Protein AF-A0A836ALW5-F1 (afdb_monomer_lite)

Foldseek 3Di:
DDDDDDDDDDDDDDDDDDDDDDDDDDDDDDDDDDDDDDDDDDDDDDPPPPPPVVVVVVCVVVVWDQDPNDGDDPPAKDKFDLDPQEIEMEGADDDDDDPQADEDECLPPQFDDALAPFGDQGDPVSLVVLLVVVVCQCPDPSNVRHRYYYYDYDPLSSLQNSLLSQLLNCVPPVVDQLVRSVVSSCPPVDDHDFTFDRDPDDGPDTHHSSNSRVVSND

Organism: Ovis aries (NCBI:txid9940)

Radius of gyration: 33.45 Å; chains: 1; bounding box: 59×79×103 Å

Secondary structure (DSSP, 8-state):
---------------------------------------------SSS-SSHHHHHHHHHHTT-EEETTEEE---SEEEEESSSSEEEEEESSPPPPBTTEEEE--TTTS----SSS---PPPHHHHHHHHHHHHHHHH-GGGTTSEEEEEE-S-HHHHHHHHHHHHHHHHHHS---HHHHHHHHTTTT--PPPB--S-SS-----B-HHHHHHHHH-

InterPro domains:
  IPR029021 Protein-tyrosine phosphatase-like [G3DSA:3.90.190.10] (72-218)
  IPR029021 Protein-tyrosine phosphatase-like [SSF52799] (81-218)
  IPR029260 Dual specificity/tyrosine protein phosphatase, N-terminal [PF14671] (83-218)
  IPR029260 Dual specificity/tyrosine protein phosphatase, N-terminal [cd17657] (85-218)
  IPR050561 Protein Tyrosine Phosphatase [PTHR23339] (12-218)

Sequence (218 aa):
MKRKSERRPNWAAAPPCSRRCSSSSPGVKKSRSSTSQELHHLDQQDDLYLDITAFHGYCSNKGIQIIDYTLQFFDDFKTVDLTYRLCFAILFSRPKSSSNVHYFSIDNELEYENFYADFGPLNLAMVYRYCCKINKKLKSITMMRKKIIHFTGPDQRKQANAAFLVGCYMVIYLGKTPEDAYRILMFGDAAYIPFRDAAYGSCNFFITLLDCFYAVKK

Structure (mmCIF, N/CA/C/O backbone):
data_AF-A0A836ALW5-F1
#
_entry.id   AF-A0A836ALW5-F1
#
loop_
_atom_site.group_PDB
_atom_site.id
_atom_site.type_symbol
_atom_site.label_atom_id
_atom_site.label_alt_id
_atom_site.label_comp_id
_atom_site.label_asym_id
_atom_site.label_entity_id
_atom_site.label_seq_id
_atom_site.pdbx_PDB_ins_code
_atom_site.Cartn_x
_atom_site.Cartn_y
_atom_site.Cartn_z
_atom_site.occupancy
_atom_site.B_iso_or_equiv
_atom_site.auth_seq_id
_atom_site.auth_comp_id
_atom_site.auth_asym_id
_atom_site.auth_atom_id
_atom_site.pdbx_PDB_model_num
ATOM 1 N N . MET A 1 1 ? -41.275 29.523 48.478 1.00 36.88 1 MET A N 1
ATOM 2 C CA . MET A 1 1 ? -41.752 29.800 49.853 1.00 36.88 1 MET A CA 1
ATOM 3 C C . MET A 1 1 ? -41.547 28.552 50.720 1.00 36.88 1 MET A C 1
ATOM 5 O O . MET A 1 1 ? -41.800 27.468 50.228 1.00 36.88 1 MET A O 1
ATOM 9 N N . LYS A 1 2 ? -40.996 28.766 51.933 1.00 39.72 2 LYS A N 1
ATOM 10 C CA . LYS A 1 2 ? -40.844 27.953 53.180 1.00 39.72 2 LYS A CA 1
ATOM 11 C C . LYS A 1 2 ? -41.517 26.550 53.254 1.00 39.72 2 LYS A C 1
ATOM 13 O O . LYS A 1 2 ? -42.621 26.417 52.766 1.00 39.72 2 LYS A O 1
ATOM 18 N N . ARG A 1 3 ? -41.032 25.523 53.984 1.00 38.66 3 ARG A N 1
ATOM 19 C CA . ARG A 1 3 ? -39.867 25.315 54.885 1.00 38.66 3 ARG A CA 1
ATOM 20 C C . ARG A 1 3 ? -39.728 23.814 55.260 1.00 38.66 3 ARG A C 1
ATOM 22 O O . ARG A 1 3 ? -40.718 23.109 55.381 1.00 38.66 3 ARG A O 1
ATOM 29 N N . LYS A 1 4 ? -38.470 23.443 55.525 1.00 38.12 4 LYS A N 1
ATOM 30 C CA . LYS A 1 4 ? -37.853 22.322 56.276 1.00 38.12 4 LYS A CA 1
ATOM 31 C C . LYS A 1 4 ? -38.633 21.769 57.497 1.00 38.12 4 LYS A C 1
ATOM 33 O O . LYS A 1 4 ? -39.131 22.566 58.289 1.00 38.12 4 LYS A O 1
ATOM 38 N N . SER A 1 5 ? -38.507 20.464 57.777 1.00 38.69 5 SER A N 1
ATOM 39 C CA . SER A 1 5 ? -38.313 19.963 59.154 1.00 38.69 5 SER A CA 1
ATOM 40 C C . SER A 1 5 ? -37.362 18.749 59.199 1.00 38.69 5 SER A C 1
ATOM 42 O O . SER A 1 5 ? -37.507 17.774 58.470 1.00 38.69 5 SER A O 1
ATOM 44 N N . GLU A 1 6 ? -36.326 18.876 60.030 1.00 38.66 6 GLU A N 1
ATOM 45 C CA . GLU A 1 6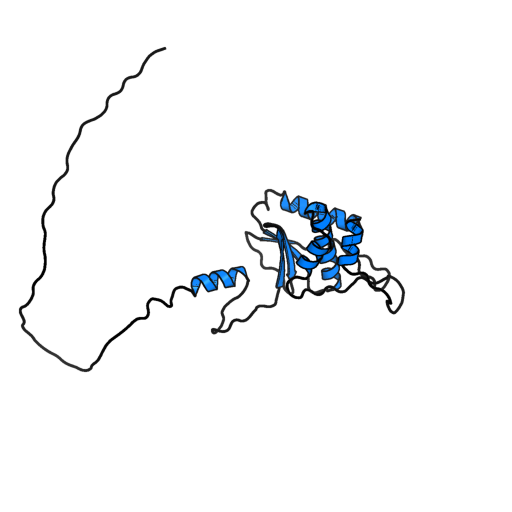 ? -35.378 17.839 60.459 1.00 38.66 6 GLU A CA 1
ATOM 46 C C . GLU A 1 6 ? -35.910 17.118 61.704 1.00 38.66 6 GLU A C 1
ATOM 48 O O . GLU A 1 6 ? -36.601 17.745 62.507 1.00 38.66 6 GLU A O 1
ATOM 53 N N . ARG A 1 7 ? -35.461 15.875 61.942 1.00 37.41 7 ARG A N 1
ATOM 54 C CA . ARG A 1 7 ? -35.021 15.388 63.270 1.00 37.41 7 ARG A CA 1
ATOM 55 C C . ARG A 1 7 ? -34.173 14.107 63.134 1.00 37.41 7 ARG A C 1
ATOM 57 O O . ARG A 1 7 ? -34.630 13.110 62.588 1.00 37.41 7 ARG A O 1
ATOM 64 N N . ARG A 1 8 ? -32.923 14.173 63.617 1.00 37.16 8 ARG A N 1
ATOM 65 C CA . ARG A 1 8 ? -32.011 13.047 63.945 1.00 37.16 8 ARG A CA 1
ATOM 66 C C . ARG A 1 8 ? -32.132 12.711 65.466 1.00 37.16 8 ARG A C 1
ATOM 68 O O . ARG A 1 8 ? -32.978 13.321 66.114 1.00 37.16 8 ARG A O 1
ATOM 75 N N . PRO A 1 9 ? -31.212 11.940 66.093 1.00 47.88 9 PRO A N 1
ATOM 76 C CA . PRO A 1 9 ? -31.135 10.474 66.199 1.00 47.88 9 PRO A CA 1
ATOM 77 C C . PRO A 1 9 ? -31.158 10.004 67.683 1.00 47.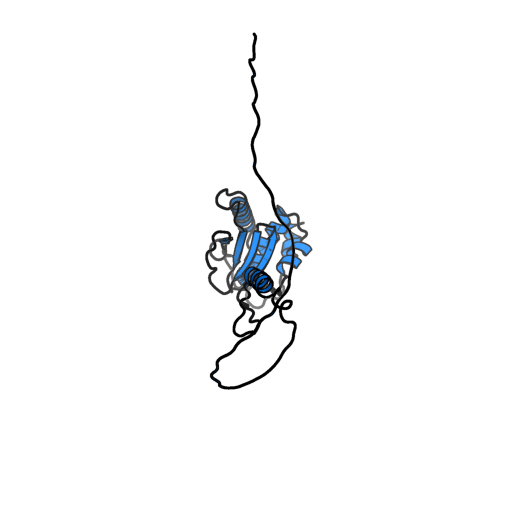88 9 PRO A C 1
ATOM 79 O O . PRO A 1 9 ? -31.208 10.831 68.587 1.00 47.88 9 PRO A O 1
ATOM 82 N N . ASN A 1 10 ? -31.054 8.697 67.964 1.00 33.94 10 ASN A N 1
ATOM 83 C CA . ASN A 1 10 ? -30.691 8.204 69.303 1.00 33.94 10 ASN A CA 1
ATOM 84 C C . ASN A 1 10 ? -29.774 6.965 69.220 1.00 33.94 10 ASN A C 1
ATOM 86 O O . ASN A 1 10 ? -29.757 6.259 68.217 1.00 33.94 10 ASN A O 1
ATOM 90 N N . TRP A 1 11 ? -28.962 6.795 70.258 1.00 31.30 11 TRP A N 1
ATOM 91 C CA . TRP A 1 11 ? -27.672 6.104 70.378 1.00 31.30 11 TRP A CA 1
ATOM 92 C C . TRP A 1 11 ? -27.773 4.771 71.163 1.00 31.30 11 TRP A C 1
ATOM 94 O O . TRP A 1 11 ? -28.776 4.535 71.829 1.00 31.30 11 TRP A O 1
ATOM 104 N N . ALA A 1 12 ? -26.669 3.996 71.142 1.00 36.28 12 ALA A N 1
ATOM 105 C CA . ALA A 1 12 ? -26.319 2.772 71.909 1.00 36.28 12 ALA A CA 1
ATOM 106 C C . ALA A 1 12 ? -27.056 1.455 71.557 1.00 36.28 12 ALA A C 1
ATOM 108 O O . ALA A 1 12 ? -28.194 1.472 71.123 1.00 36.28 12 ALA A O 1
ATOM 109 N N . ALA A 1 13 ? -26.462 0.258 71.679 1.00 38.41 13 ALA A N 1
ATOM 110 C CA . ALA A 1 13 ? -25.367 -0.187 72.549 1.00 38.41 13 ALA A CA 1
ATOM 111 C C . ALA A 1 13 ? -24.514 -1.326 71.935 1.00 38.41 13 ALA A C 1
ATOM 113 O O . ALA A 1 13 ? -24.979 -2.079 71.083 1.00 38.41 13 ALA A O 1
ATOM 114 N N . ALA A 1 14 ? -23.285 -1.469 72.440 1.00 41.31 14 ALA A N 1
ATOM 115 C CA . ALA A 1 14 ? -22.388 -2.623 72.288 1.00 41.31 14 ALA A CA 1
ATOM 116 C C . ALA A 1 14 ? -22.380 -3.481 73.572 1.00 41.31 14 ALA A C 1
ATOM 118 O O . ALA A 1 14 ? -22.736 -2.958 74.631 1.00 41.31 14 ALA A O 1
ATOM 119 N N . PRO A 1 15 ? -21.943 -4.757 73.513 1.00 50.69 15 PRO A N 1
ATOM 120 C CA . PRO A 1 15 ? -21.029 -5.298 74.548 1.00 50.69 15 PRO A CA 1
ATOM 121 C C . PRO A 1 15 ? -20.074 -6.418 74.011 1.00 50.69 15 PRO A C 1
ATOM 123 O O . PRO A 1 15 ? -20.130 -6.739 72.827 1.00 50.69 15 PRO A O 1
ATOM 126 N N . PRO A 1 16 ? -19.229 -7.086 74.834 1.00 47.84 16 PRO A N 1
ATOM 127 C CA . PRO A 1 16 ? -18.004 -6.578 75.461 1.00 47.84 16 PRO A CA 1
ATOM 128 C C . PRO A 1 16 ? -16.736 -7.427 75.149 1.00 47.84 16 PRO A C 1
ATOM 130 O O . PRO A 1 16 ? -16.807 -8.574 74.715 1.00 47.84 16 PRO A O 1
ATOM 133 N N . CYS A 1 17 ? -15.553 -6.873 75.451 1.00 35.78 17 CYS A N 1
ATOM 134 C CA . CYS A 1 17 ? -14.238 -7.538 75.392 1.00 35.78 17 CYS A CA 1
ATOM 135 C C . CYS A 1 17 ? -13.874 -8.322 76.672 1.00 35.78 17 CYS A C 1
ATOM 137 O O . CYS A 1 17 ? -14.097 -7.844 77.781 1.00 35.78 17 CYS A O 1
ATOM 139 N N . SER A 1 18 ? -13.177 -9.455 76.519 1.00 37.28 18 SER A N 1
ATOM 140 C CA . SER A 1 18 ? -12.117 -10.016 77.400 1.00 37.28 18 SER A CA 1
ATOM 141 C C . SER A 1 18 ? -11.619 -11.330 76.754 1.00 37.28 18 SER A C 1
ATOM 143 O O . SER A 1 18 ? -12.398 -11.981 76.078 1.00 37.28 18 SER A O 1
ATOM 145 N N . ARG A 1 19 ? -10.375 -11.821 76.829 1.00 35.84 19 ARG A N 1
ATOM 146 C CA . ARG A 1 19 ? -9.168 -11.532 77.616 1.00 35.84 19 ARG A CA 1
ATOM 147 C C . ARG A 1 19 ? -7.940 -12.132 76.890 1.00 35.84 19 ARG A C 1
ATOM 149 O O . ARG A 1 19 ? -8.058 -12.875 75.926 1.00 35.84 19 ARG A O 1
ATOM 156 N N . ARG A 1 20 ? -6.769 -11.766 77.402 1.00 31.61 20 ARG A N 1
ATOM 157 C CA . ARG A 1 20 ? -5.396 -11.959 76.912 1.00 31.61 20 ARG A CA 1
ATOM 158 C C . ARG A 1 20 ? -4.762 -13.315 77.289 1.00 31.61 20 ARG A C 1
ATOM 160 O O . ARG A 1 20 ? -5.103 -13.853 78.334 1.00 31.61 20 ARG A O 1
ATOM 167 N N . CYS A 1 21 ? -3.696 -13.651 76.547 1.00 28.81 21 CYS A N 1
ATOM 168 C CA . CYS A 1 21 ? -2.413 -14.257 76.980 1.00 28.81 21 CYS A CA 1
ATOM 169 C C . CYS A 1 21 ? -2.209 -15.797 77.035 1.00 28.81 21 CYS A C 1
ATOM 171 O O . CYS A 1 21 ? -2.643 -16.471 77.957 1.00 28.81 21 CYS A O 1
ATOM 173 N N . SER A 1 22 ? -1.404 -16.273 76.065 1.00 29.89 22 SER A N 1
ATOM 174 C CA . SER A 1 22 ? -0.095 -16.973 76.179 1.00 29.89 22 SER A CA 1
ATOM 175 C C . SER A 1 22 ? 0.090 -18.295 76.962 1.00 29.89 22 SER A C 1
ATOM 177 O O . SER A 1 22 ? 0.013 -18.326 78.182 1.00 29.89 22 SER A O 1
ATOM 179 N N . SER A 1 23 ? 0.522 -19.317 76.198 1.00 32.56 23 SER A N 1
ATOM 180 C CA . SER A 1 23 ? 1.595 -20.321 76.419 1.00 32.56 23 SER A CA 1
ATOM 181 C C . SER A 1 23 ? 1.795 -21.001 77.786 1.00 32.56 23 SER A C 1
ATOM 183 O O . SER A 1 23 ? 2.227 -20.351 78.734 1.00 32.56 23 SER A O 1
ATOM 185 N N . SER A 1 24 ? 1.705 -22.341 77.820 1.00 31.39 24 SER A N 1
ATOM 186 C CA . SER A 1 24 ? 2.764 -23.287 78.269 1.00 31.39 24 SER A CA 1
ATOM 187 C C . SER A 1 24 ? 2.236 -24.738 78.377 1.00 31.39 24 SER A C 1
ATOM 189 O O . SER A 1 24 ? 1.165 -24.986 78.918 1.00 31.39 24 SER A O 1
ATOM 191 N N . SER A 1 25 ? 2.994 -25.693 77.824 1.00 29.44 25 SER A N 1
ATOM 192 C CA . SER A 1 25 ? 2.878 -27.166 77.986 1.00 29.44 25 SER A CA 1
ATOM 193 C C . SER A 1 25 ? 3.541 -27.618 79.319 1.00 29.44 25 SER A C 1
ATOM 195 O O . SER A 1 25 ? 3.976 -26.725 80.048 1.00 29.44 25 SER A O 1
ATOM 197 N N . PRO A 1 26 ? 3.796 -28.921 79.643 1.00 42.44 26 PRO A N 1
ATOM 198 C CA . PRO A 1 26 ? 3.418 -30.217 79.030 1.00 42.44 26 PRO A CA 1
ATOM 199 C C . PRO A 1 26 ? 2.950 -31.312 80.046 1.00 42.44 26 PRO A C 1
ATOM 201 O O . PRO A 1 26 ? 3.031 -31.134 81.257 1.00 42.44 26 PRO A O 1
ATOM 204 N N . GLY A 1 27 ? 2.528 -32.501 79.572 1.00 30.44 27 GLY A N 1
ATOM 205 C CA . GLY A 1 27 ? 2.237 -33.653 80.454 1.00 30.44 27 GLY A CA 1
ATOM 206 C C . GLY A 1 27 ? 1.833 -34.966 79.759 1.00 30.44 27 GLY A C 1
ATOM 207 O O . GLY A 1 27 ? 0.672 -35.194 79.460 1.00 30.44 27 GLY A O 1
ATOM 208 N N . VAL A 1 28 ? 2.827 -35.824 79.528 1.00 30.83 28 VAL A N 1
ATOM 209 C CA . VAL A 1 28 ? 2.882 -37.145 78.856 1.00 30.83 28 VAL A CA 1
ATOM 210 C C . VAL A 1 28 ? 1.996 -38.266 79.457 1.00 30.83 28 VAL A C 1
ATOM 212 O O . VAL A 1 28 ? 1.962 -38.405 80.676 1.00 30.83 28 VAL A O 1
ATOM 215 N N . LYS A 1 29 ? 1.450 -39.179 78.616 1.00 32.75 29 LYS A N 1
ATOM 216 C CA . LYS A 1 29 ? 1.668 -40.659 78.678 1.00 32.75 29 LYS A CA 1
ATOM 217 C C . LYS A 1 29 ? 1.174 -41.431 77.428 1.00 32.75 29 LYS A C 1
ATOM 219 O O . LYS A 1 29 ? 0.157 -41.116 76.832 1.00 32.75 29 LYS A O 1
ATOM 224 N N . LYS A 1 30 ? 2.005 -42.414 77.047 1.00 30.16 30 LYS A N 1
ATOM 225 C CA . LYS A 1 30 ? 2.138 -43.203 75.797 1.00 30.16 30 LYS A CA 1
ATOM 226 C C . LYS A 1 30 ? 1.180 -44.400 75.667 1.00 30.16 30 LYS A C 1
ATOM 228 O O . LYS A 1 30 ? 0.822 -44.968 76.692 1.00 30.16 30 LYS A O 1
ATOM 233 N N . SER A 1 31 ? 0.985 -44.889 74.427 1.00 30.61 31 SER A N 1
ATOM 234 C CA . SER A 1 31 ? 1.197 -46.292 73.942 1.00 30.61 31 SER A CA 1
ATOM 235 C C . SER A 1 31 ? 0.892 -46.352 72.423 1.00 30.61 31 SER A C 1
ATOM 237 O O . SER A 1 31 ? -0.219 -46.020 72.046 1.00 30.61 31 SER A O 1
ATOM 239 N N . ARG A 1 32 ? 1.859 -46.428 71.488 1.00 30.08 32 ARG A N 1
ATOM 240 C CA . ARG A 1 32 ? 2.736 -47.530 70.990 1.00 30.08 32 ARG A CA 1
ATOM 241 C C . ARG A 1 32 ? 2.147 -48.364 69.825 1.00 30.08 32 ARG A C 1
ATOM 243 O O . ARG A 1 32 ? 1.363 -49.263 70.080 1.00 30.08 32 ARG A O 1
ATOM 250 N N . SER A 1 33 ? 2.676 -48.127 68.613 1.00 31.53 33 SER A N 1
ATOM 251 C CA . SER A 1 33 ? 3.185 -49.118 67.621 1.00 31.53 33 SER A CA 1
ATOM 252 C C . SER A 1 33 ? 3.701 -48.354 66.374 1.00 31.53 33 SER A C 1
ATOM 254 O O . SER A 1 33 ? 2.900 -47.718 65.700 1.00 31.53 33 SER A O 1
ATOM 256 N N . SER A 1 34 ? 5.012 -48.080 66.232 1.00 29.30 34 SER A N 1
ATOM 257 C CA . SER A 1 34 ? 5.981 -48.728 65.299 1.00 29.30 34 SER A CA 1
ATOM 258 C C . SER A 1 34 ? 5.445 -48.901 63.865 1.00 29.30 34 SER A C 1
ATOM 260 O O . SER A 1 34 ? 4.439 -49.578 63.690 1.00 29.30 34 SER A O 1
ATOM 262 N N . THR A 1 35 ? 6.040 -48.304 62.819 1.00 28.09 35 THR A N 1
ATOM 263 C CA . THR A 1 35 ? 7.372 -48.659 62.271 1.00 28.09 35 THR A CA 1
ATOM 264 C C . THR A 1 35 ? 7.905 -47.583 61.288 1.00 28.09 35 THR A C 1
ATOM 266 O O . THR A 1 35 ? 7.137 -47.148 60.441 1.00 28.09 35 THR A O 1
ATOM 269 N N . SER A 1 36 ? 9.200 -47.223 61.448 1.00 28.06 36 SER A N 1
ATOM 270 C CA . SER A 1 36 ? 10.259 -46.725 60.512 1.00 28.06 36 SER A CA 1
ATOM 271 C C . SER A 1 36 ? 9.948 -45.632 59.464 1.00 28.06 36 SER A C 1
ATOM 273 O O . SER A 1 36 ? 8.936 -45.722 58.794 1.00 28.06 36 SER A O 1
ATOM 275 N N . GLN A 1 37 ? 10.760 -44.616 59.131 1.00 30.61 37 GLN A N 1
ATOM 276 C CA . GLN A 1 37 ? 12.130 -44.107 59.392 1.00 30.61 37 GLN A CA 1
ATOM 277 C C . GLN A 1 37 ? 12.123 -42.650 58.810 1.00 30.61 37 GLN A C 1
ATOM 279 O O . GLN A 1 37 ? 11.472 -42.444 57.792 1.00 30.61 37 GLN A O 1
ATOM 284 N N . GLU A 1 38 ? 12.529 -41.592 59.538 1.00 29.08 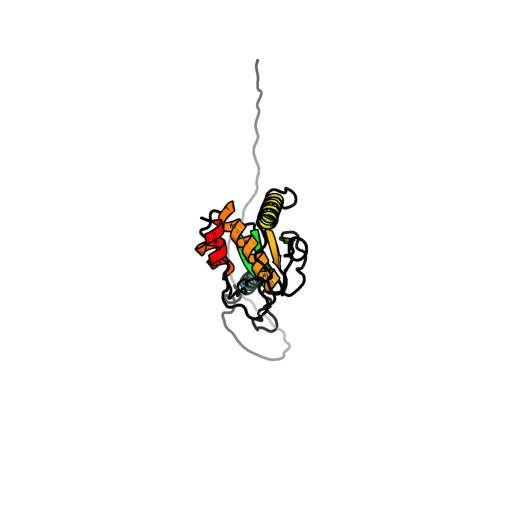38 GLU A N 1
ATOM 285 C CA . GLU A 1 38 ? 13.782 -40.790 59.354 1.00 29.08 38 GLU A CA 1
ATOM 286 C C . GLU A 1 38 ? 13.983 -40.138 57.950 1.00 29.08 38 GLU A C 1
ATOM 288 O O . GLU A 1 38 ? 13.829 -40.836 56.961 1.00 29.08 38 GLU A O 1
ATOM 293 N N . LEU A 1 39 ? 14.362 -38.864 57.696 1.00 28.61 39 LEU A N 1
ATOM 294 C CA . LEU A 1 39 ? 14.936 -37.706 58.427 1.00 28.61 39 LEU A CA 1
ATOM 295 C C . LEU A 1 39 ? 14.859 -36.418 57.543 1.00 28.61 39 LEU A C 1
ATOM 297 O O . LEU A 1 39 ? 14.931 -36.541 56.329 1.00 28.61 39 LEU A O 1
ATOM 301 N N . HIS A 1 40 ? 14.823 -35.236 58.199 1.00 26.86 40 HIS A N 1
ATOM 302 C CA . HIS A 1 40 ? 15.381 -33.886 57.870 1.00 26.86 40 HIS A CA 1
ATOM 303 C C . HIS A 1 40 ? 15.210 -33.220 56.476 1.00 26.86 40 HIS A C 1
ATOM 305 O O . HIS A 1 40 ? 15.144 -33.893 55.467 1.00 26.86 40 HIS A O 1
ATOM 311 N N . HIS A 1 41 ? 15.307 -31.899 56.249 1.00 29.41 41 HIS A N 1
ATOM 312 C CA . HIS A 1 41 ? 15.183 -30.597 56.944 1.00 29.41 41 HIS A CA 1
ATOM 313 C C . HIS A 1 41 ? 15.745 -29.558 55.933 1.00 29.41 41 HIS A C 1
ATOM 315 O O . HIS A 1 41 ? 16.796 -29.838 55.362 1.00 29.41 41 HIS A O 1
ATOM 321 N N . LEU A 1 42 ? 15.114 -28.374 55.812 1.00 26.94 42 LEU A N 1
ATOM 322 C CA . LEU A 1 42 ? 15.599 -27.139 55.134 1.00 26.94 42 LEU A CA 1
ATOM 323 C C . LEU A 1 42 ? 15.533 -27.186 53.592 1.00 26.94 42 LEU A C 1
ATOM 325 O O . LEU A 1 42 ? 15.728 -28.237 53.006 1.00 26.94 42 LEU A O 1
ATOM 329 N N . ASP A 1 43 ? 15.269 -26.127 52.830 1.00 31.17 43 ASP A N 1
ATOM 330 C CA . ASP A 1 43 ? 15.046 -24.693 53.055 1.00 31.17 43 ASP A CA 1
ATOM 331 C C . ASP A 1 43 ? 14.505 -24.114 51.720 1.00 31.17 43 ASP A C 1
ATOM 333 O O . ASP A 1 43 ? 14.671 -24.738 50.676 1.00 31.17 43 ASP A O 1
ATOM 337 N N . GLN A 1 44 ? 13.929 -22.907 51.748 1.00 40.16 44 GLN A N 1
ATOM 338 C CA . GLN A 1 44 ? 13.890 -21.943 50.624 1.00 40.16 44 GLN A CA 1
ATOM 339 C C . GLN A 1 44 ? 13.452 -22.430 49.221 1.00 40.16 44 GLN A C 1
ATOM 341 O O . GLN A 1 44 ? 14.287 -22.695 48.360 1.00 40.16 44 GLN A O 1
ATOM 346 N N . GLN A 1 45 ? 12.153 -22.380 48.900 1.00 30.97 45 GLN A N 1
ATOM 347 C CA . GLN A 1 45 ? 11.721 -22.467 47.493 1.00 30.97 45 GLN A CA 1
ATOM 348 C C . GLN A 1 45 ? 10.430 -21.686 47.182 1.00 30.97 45 GLN A C 1
ATOM 350 O O . GLN A 1 45 ? 9.625 -22.146 46.382 1.00 30.97 45 GLN A O 1
ATOM 355 N N . ASP A 1 46 ? 10.223 -20.505 47.774 1.00 39.12 46 ASP A N 1
ATOM 356 C CA . ASP A 1 46 ? 9.010 -19.697 47.518 1.00 39.12 46 ASP A CA 1
ATOM 357 C C . ASP A 1 46 ? 9.244 -18.388 46.729 1.00 39.12 46 ASP A C 1
ATOM 359 O O . ASP A 1 46 ? 8.302 -17.629 46.527 1.00 39.12 46 ASP A O 1
ATOM 363 N N . ASP A 1 47 ? 10.444 -18.149 46.179 1.00 42.97 47 ASP A N 1
ATOM 364 C CA . ASP A 1 47 ? 10.758 -16.916 45.416 1.00 42.97 47 ASP A CA 1
ATOM 365 C C . ASP A 1 47 ? 11.055 -17.127 43.914 1.00 42.97 47 ASP A C 1
ATOM 367 O O . ASP A 1 47 ? 11.447 -16.196 43.214 1.00 42.97 47 ASP A O 1
ATOM 371 N N . LEU A 1 48 ? 10.819 -18.326 43.366 1.00 40.31 48 LEU A N 1
ATOM 372 C CA . LEU A 1 48 ? 11.019 -18.619 41.932 1.00 40.31 48 LEU A CA 1
ATOM 373 C C . LEU A 1 48 ? 9.719 -18.996 41.197 1.00 40.31 48 LEU A C 1
ATOM 375 O O . LEU A 1 48 ? 9.748 -19.696 40.187 1.00 40.31 48 LEU A O 1
ATOM 379 N N . TYR A 1 49 ? 8.566 -18.559 41.716 1.00 41.62 49 TYR A N 1
ATOM 380 C CA . TYR A 1 49 ? 7.244 -18.795 41.110 1.00 41.62 49 TYR A CA 1
ATOM 381 C C . TYR A 1 49 ? 6.529 -17.500 40.677 1.00 41.62 49 TYR A C 1
ATOM 383 O O . TYR A 1 49 ? 5.386 -17.528 40.220 1.00 41.62 49 TYR A O 1
ATOM 391 N N . LEU A 1 50 ? 7.215 -16.354 40.757 1.00 51.88 50 LEU A N 1
ATOM 392 C CA . LEU A 1 50 ? 6.854 -15.128 40.045 1.00 51.88 50 LEU A CA 1
ATOM 393 C C . LEU A 1 50 ? 7.681 -15.028 38.756 1.00 51.88 50 LEU A C 1
ATOM 395 O O . LEU A 1 50 ? 8.636 -14.269 38.703 1.00 51.88 50 LEU A O 1
ATOM 399 N N . ASP A 1 51 ? 7.313 -15.782 37.718 1.00 50.69 51 ASP A N 1
ATOM 400 C CA . ASP A 1 51 ? 7.469 -15.263 36.343 1.00 50.69 51 ASP A CA 1
ATOM 401 C C . ASP A 1 51 ? 6.762 -16.092 35.268 1.00 50.69 51 ASP A C 1
ATOM 403 O O . ASP A 1 51 ? 6.560 -15.613 34.163 1.00 50.69 51 ASP A O 1
ATOM 407 N N . ILE A 1 52 ? 6.300 -17.315 35.545 1.00 51.66 52 ILE A N 1
ATOM 408 C CA . ILE A 1 52 ? 5.721 -18.163 34.484 1.00 51.66 52 ILE A CA 1
ATOM 409 C C . ILE A 1 52 ? 4.419 -17.570 33.932 1.00 51.66 52 ILE A C 1
ATOM 411 O O . ILE A 1 52 ? 4.202 -17.592 32.724 1.00 51.66 52 ILE A O 1
ATOM 415 N N . THR A 1 53 ? 3.560 -17.004 34.782 1.00 54.38 53 THR A N 1
ATOM 416 C CA . THR A 1 53 ? 2.270 -16.426 34.366 1.00 54.38 53 THR A CA 1
ATOM 417 C C . THR A 1 53 ? 2.439 -15.070 33.673 1.00 54.38 53 THR A C 1
ATOM 419 O O . THR A 1 53 ? 1.730 -14.778 32.710 1.00 54.38 53 THR A O 1
ATOM 422 N N . ALA A 1 54 ? 3.402 -14.255 34.121 1.00 53.91 54 ALA A N 1
ATOM 423 C CA . ALA A 1 54 ? 3.758 -12.988 33.479 1.00 53.91 54 ALA A CA 1
ATOM 424 C C . ALA A 1 54 ? 4.437 -13.233 32.122 1.00 53.91 54 ALA A C 1
ATOM 426 O O . ALA A 1 54 ? 4.079 -12.601 31.127 1.00 53.91 54 ALA A O 1
ATOM 427 N N . PHE A 1 55 ? 5.315 -14.235 32.054 1.00 52.47 55 PHE A N 1
ATOM 428 C CA . PHE A 1 55 ? 5.946 -14.714 30.831 1.00 52.47 55 PHE A CA 1
ATOM 429 C C . PHE A 1 55 ? 4.932 -15.364 29.876 1.00 52.47 55 PHE A C 1
ATOM 431 O O . PHE A 1 55 ? 4.966 -15.079 28.684 1.00 52.47 55 PHE A O 1
ATOM 438 N N . HIS A 1 56 ? 3.941 -16.120 30.366 1.00 50.62 56 HIS A N 1
ATOM 439 C CA . HIS A 1 56 ? 2.813 -16.610 29.555 1.00 50.62 56 HIS A CA 1
ATOM 440 C C . HIS A 1 56 ? 1.953 -15.464 29.006 1.00 50.62 56 HIS A C 1
ATOM 442 O O . HIS A 1 56 ? 1.530 -15.501 27.849 1.00 50.62 56 HIS A O 1
ATOM 448 N N . GLY A 1 57 ? 1.708 -14.428 29.813 1.00 48.47 57 GLY A N 1
ATOM 449 C CA . GLY A 1 57 ? 1.007 -13.216 29.388 1.00 48.47 57 GLY A CA 1
ATOM 450 C C . GLY A 1 57 ? 1.788 -12.421 28.336 1.00 48.47 57 GLY A C 1
ATOM 451 O O . GLY A 1 57 ? 1.203 -11.928 27.371 1.00 48.47 57 GLY A O 1
ATOM 452 N N . TYR A 1 58 ? 3.113 -12.340 28.472 1.00 51.50 58 TYR A N 1
ATOM 453 C CA . TYR A 1 58 ? 4.013 -11.748 27.480 1.00 51.50 58 TYR A CA 1
ATOM 454 C C . TYR A 1 58 ? 4.030 -12.559 26.175 1.00 51.50 58 TYR A C 1
ATOM 456 O O . TYR A 1 58 ? 3.899 -11.996 25.087 1.00 51.50 58 TYR A O 1
ATOM 464 N N . CYS A 1 59 ? 4.112 -13.885 26.291 1.00 44.19 59 CYS A N 1
ATOM 465 C CA . CYS A 1 59 ? 4.140 -14.823 25.178 1.00 44.19 59 CYS A CA 1
ATOM 466 C C . CYS A 1 59 ? 2.829 -14.800 24.379 1.00 44.19 59 CYS A C 1
ATOM 468 O O . CYS A 1 59 ? 2.852 -14.613 23.166 1.00 44.19 59 CYS A O 1
ATOM 470 N N . SER A 1 60 ? 1.677 -14.855 25.049 1.00 47.00 60 SER A N 1
ATOM 471 C CA . SER A 1 60 ? 0.357 -14.825 24.402 1.00 47.00 60 SER A CA 1
ATOM 472 C C . SER A 1 60 ? 0.100 -13.523 23.627 1.00 47.00 60 SER A C 1
ATOM 474 O O . SER A 1 60 ? -0.422 -13.551 22.512 1.00 47.00 60 SER A O 1
ATOM 476 N N . ASN A 1 61 ? 0.561 -12.377 24.146 1.00 46.94 61 ASN A N 1
ATOM 477 C CA . ASN A 1 61 ? 0.460 -11.087 23.449 1.00 46.94 61 ASN A CA 1
ATOM 478 C C . ASN A 1 61 ? 1.369 -10.976 22.208 1.00 46.94 61 ASN A C 1
ATOM 480 O O . ASN A 1 61 ? 1.145 -10.097 21.375 1.00 46.94 61 ASN A O 1
ATOM 484 N N . LYS A 1 62 ? 2.361 -11.866 22.066 1.00 46.41 62 LYS A N 1
ATOM 485 C CA . LYS A 1 62 ? 3.247 -11.986 20.895 1.00 46.41 62 LYS A CA 1
ATOM 486 C C . LYS A 1 62 ? 3.031 -13.271 20.078 1.00 46.41 62 LYS A C 1
ATOM 488 O O . LYS A 1 62 ? 3.785 -13.516 19.147 1.00 46.41 62 LYS A O 1
ATOM 493 N N . GLY A 1 63 ? 2.010 -14.074 20.396 1.00 47.53 63 GLY A N 1
ATOM 494 C CA . GLY A 1 63 ? 1.734 -15.357 19.730 1.00 47.53 63 GLY A CA 1
ATOM 495 C C . GLY A 1 63 ? 2.764 -16.460 19.990 1.00 47.53 63 GLY A C 1
ATOM 496 O O . GLY A 1 63 ? 2.869 -17.397 19.208 1.00 47.53 63 GLY A O 1
ATOM 497 N N . ILE A 1 64 ? 3.507 -16.361 21.087 1.00 50.62 64 ILE A N 1
ATOM 498 C CA . ILE A 1 64 ? 4.448 -17.372 21.563 1.00 50.62 64 ILE A CA 1
ATOM 499 C C . ILE A 1 64 ? 3.666 -18.358 22.449 1.00 50.62 64 ILE A C 1
ATOM 501 O O . ILE A 1 64 ? 2.913 -17.939 23.333 1.00 50.62 64 ILE A O 1
ATOM 505 N N . GLN A 1 65 ? 3.836 -19.663 22.231 1.00 42.06 65 GLN A N 1
ATOM 506 C CA . GLN A 1 65 ? 3.390 -20.706 23.160 1.00 42.06 65 GLN A CA 1
ATOM 507 C C . GLN A 1 65 ? 4.591 -21.532 23.620 1.00 42.06 65 GLN A C 1
ATOM 509 O O . GLN A 1 65 ? 5.491 -21.817 22.837 1.00 42.06 65 GLN A O 1
ATOM 514 N N . ILE A 1 66 ? 4.602 -21.896 24.901 1.00 45.97 66 ILE A N 1
ATOM 515 C CA . ILE A 1 66 ? 5.644 -22.735 25.497 1.00 45.97 66 ILE A CA 1
ATOM 516 C C . ILE A 1 66 ? 5.194 -24.188 25.352 1.00 45.97 66 ILE A C 1
ATOM 518 O O . ILE A 1 66 ? 4.171 -24.565 25.922 1.00 45.97 66 ILE A O 1
ATOM 522 N N . ILE A 1 67 ? 5.948 -24.988 24.600 1.00 47.91 67 ILE A N 1
ATOM 523 C CA . ILE A 1 67 ? 5.721 -26.428 24.436 1.00 47.91 67 ILE A CA 1
ATOM 524 C C . ILE A 1 67 ? 7.030 -27.125 24.829 1.00 47.91 67 ILE A C 1
ATOM 526 O O . ILE A 1 67 ? 8.099 -26.717 24.378 1.00 47.91 67 ILE A O 1
ATOM 530 N N . ASP A 1 68 ? 6.965 -28.103 25.735 1.00 43.56 68 ASP A N 1
ATOM 531 C CA . ASP A 1 68 ? 8.112 -28.898 26.212 1.00 43.56 68 ASP A CA 1
ATOM 532 C C . ASP A 1 68 ? 9.358 -28.072 26.606 1.00 43.56 68 ASP A C 1
ATOM 534 O O . ASP A 1 68 ? 10.483 -28.355 26.194 1.00 43.56 68 ASP A O 1
ATOM 538 N N . TYR A 1 69 ? 9.152 -27.010 27.401 1.00 49.59 69 TYR A N 1
ATOM 539 C CA . TYR A 1 69 ? 10.196 -26.119 27.950 1.00 49.59 69 TYR A CA 1
ATOM 540 C C . TYR A 1 69 ? 11.120 -25.451 26.915 1.00 49.59 69 TYR A C 1
ATOM 542 O O . TYR A 1 69 ? 12.122 -24.836 27.281 1.00 49.59 69 TYR A O 1
ATOM 550 N N . THR A 1 70 ? 10.760 -25.510 25.633 1.00 33.41 70 THR A N 1
ATOM 551 C CA . THR A 1 70 ? 11.521 -24.921 24.533 1.00 33.41 70 THR A CA 1
ATOM 552 C C . THR A 1 70 ? 10.724 -23.755 23.948 1.00 33.41 70 THR A C 1
ATOM 554 O O . THR A 1 70 ? 9.539 -23.884 23.643 1.00 33.41 70 THR A O 1
ATOM 557 N N . LEU A 1 71 ? 11.360 -22.588 23.800 1.00 42.84 71 LEU A N 1
ATOM 558 C CA . LEU A 1 71 ? 10.770 -21.447 23.095 1.00 42.84 71 LEU A CA 1
ATOM 559 C C . LEU A 1 71 ? 10.715 -21.764 21.595 1.00 42.84 71 LEU A C 1
ATOM 561 O O . LEU A 1 71 ? 11.686 -21.537 20.877 1.00 42.84 71 LEU A O 1
ATOM 565 N N . GLN A 1 72 ? 9.590 -22.293 21.117 1.00 36.19 72 GLN A N 1
ATOM 566 C CA . GLN A 1 72 ? 9.313 -22.378 19.684 1.00 36.19 72 GLN A CA 1
ATOM 567 C C . GLN A 1 72 ? 8.597 -21.098 19.235 1.00 36.19 72 GLN A C 1
ATOM 569 O O . GLN A 1 72 ? 7.461 -20.826 19.627 1.00 36.19 72 GLN A O 1
ATOM 574 N N . PHE A 1 73 ? 9.275 -20.287 18.421 1.00 40.62 73 PHE A N 1
ATOM 575 C CA . PHE A 1 73 ? 8.629 -19.227 17.651 1.00 40.62 73 PHE A CA 1
ATOM 576 C C . PHE A 1 73 ? 7.671 -19.878 16.645 1.00 40.62 73 PHE A C 1
ATOM 578 O O . PHE A 1 73 ? 8.093 -20.674 15.810 1.00 40.62 73 PHE A O 1
ATOM 585 N N . PHE A 1 74 ? 6.381 -19.542 16.700 1.00 42.12 74 PHE A N 1
ATOM 586 C CA . PHE A 1 74 ? 5.504 -19.731 15.546 1.00 42.12 74 PHE A CA 1
ATOM 587 C C . PHE A 1 74 ? 5.778 -18.575 14.574 1.00 42.12 74 PHE A C 1
ATOM 589 O O . PHE A 1 74 ? 5.151 -17.521 14.667 1.00 42.12 74 PHE A O 1
ATOM 596 N N . ASP A 1 75 ? 6.734 -18.759 13.665 1.00 44.50 75 ASP A N 1
ATOM 597 C CA . ASP A 1 75 ? 7.138 -17.812 12.608 1.00 44.50 75 ASP A CA 1
ATOM 598 C C . ASP A 1 75 ? 6.059 -17.568 11.519 1.00 44.50 75 ASP A C 1
ATOM 600 O O . ASP A 1 75 ? 6.368 -17.295 10.362 1.00 44.50 75 ASP A O 1
ATOM 604 N N . ASP A 1 76 ? 4.764 -17.638 11.839 1.00 53.88 76 ASP A N 1
ATOM 605 C CA . ASP A 1 76 ? 3.705 -17.625 10.815 1.00 53.88 76 ASP A CA 1
ATOM 606 C C . ASP A 1 76 ? 3.127 -16.232 10.508 1.00 53.88 76 ASP A C 1
ATOM 608 O O . ASP A 1 76 ? 2.272 -16.092 9.620 1.00 53.88 76 ASP A O 1
ATOM 612 N N . PHE A 1 77 ? 3.558 -15.182 11.221 1.00 60.38 77 PHE A N 1
ATOM 613 C CA . PHE A 1 77 ? 3.080 -13.823 10.968 1.00 60.38 77 PHE A CA 1
ATOM 614 C C . PHE A 1 77 ? 4.084 -12.717 11.319 1.00 60.38 77 PHE A C 1
ATOM 616 O O . PHE A 1 77 ? 4.565 -12.611 12.443 1.00 60.38 77 PHE A O 1
ATOM 623 N N . LYS A 1 78 ? 4.331 -11.811 10.365 1.00 76.00 78 LYS A N 1
ATOM 624 C CA . LYS A 1 78 ? 5.060 -10.553 10.602 1.00 76.00 78 LYS A CA 1
ATOM 625 C C . LYS A 1 78 ? 4.051 -9.430 10.794 1.00 76.00 78 LYS A C 1
ATOM 627 O O . LYS A 1 78 ? 3.245 -9.198 9.899 1.00 76.00 78 LYS A O 1
ATOM 632 N N . THR A 1 79 ? 4.070 -8.728 11.928 1.00 83.88 79 THR A N 1
ATOM 633 C CA . THR A 1 79 ? 3.128 -7.628 12.222 1.00 83.88 79 THR A CA 1
ATOM 634 C C . THR A 1 79 ? 3.843 -6.338 12.585 1.00 83.88 79 THR A C 1
ATOM 636 O O . THR A 1 79 ? 4.769 -6.346 13.391 1.00 83.88 79 THR A O 1
ATOM 639 N N . VAL A 1 80 ? 3.340 -5.223 12.064 1.00 88.06 80 VAL A N 1
ATOM 640 C CA . VAL A 1 80 ? 3.841 -3.872 12.303 1.00 88.06 80 VAL A CA 1
ATOM 641 C C . VAL A 1 80 ? 2.696 -2.987 12.795 1.00 88.06 80 VAL A C 1
ATOM 643 O O . VAL A 1 80 ? 1.656 -2.860 12.142 1.00 88.06 80 VAL A O 1
ATOM 646 N N . ASP A 1 81 ? 2.885 -2.354 13.951 1.00 88.75 81 ASP A N 1
ATOM 647 C CA . ASP A 1 81 ? 1.934 -1.390 14.501 1.00 88.75 81 ASP A CA 1
ATOM 648 C C . ASP A 1 81 ? 2.153 -0.008 13.858 1.00 88.75 81 ASP A C 1
ATOM 650 O O . ASP A 1 81 ? 3.237 0.567 13.938 1.00 88.75 81 ASP A O 1
ATOM 654 N N . LEU A 1 82 ? 1.115 0.546 13.222 1.00 90.38 82 LEU A N 1
ATOM 655 C CA . LEU A 1 82 ? 1.169 1.867 12.574 1.00 90.38 82 LEU A CA 1
ATOM 656 C C . LEU A 1 82 ? 0.645 2.968 13.501 1.00 90.38 82 LEU A C 1
ATOM 658 O O . LEU A 1 82 ? 1.138 4.094 13.510 1.00 90.38 82 LEU A O 1
ATOM 662 N N . THR A 1 83 ? -0.394 2.638 14.269 1.00 91.44 83 THR A N 1
ATOM 663 C CA . THR A 1 83 ? -0.979 3.455 15.340 1.00 91.44 83 THR A CA 1
ATOM 664 C C . THR A 1 83 ? -1.506 2.526 16.435 1.00 91.44 83 THR A C 1
ATOM 666 O O . THR A 1 83 ? -1.558 1.313 16.248 1.00 91.44 83 THR A O 1
ATOM 669 N N . TYR A 1 84 ? -2.021 3.082 17.537 1.00 87.38 84 TYR A N 1
ATOM 670 C CA . TYR A 1 84 ? -2.663 2.293 18.598 1.00 87.38 84 TYR A CA 1
ATOM 671 C C . TYR A 1 84 ? -3.806 1.378 18.100 1.00 87.38 84 TYR A C 1
ATOM 673 O O . TYR A 1 84 ? -4.082 0.343 18.703 1.00 87.38 84 TYR A O 1
ATOM 681 N N . ARG A 1 85 ? -4.481 1.737 16.995 1.00 92.75 85 ARG A N 1
ATOM 682 C CA . ARG A 1 85 ? -5.629 0.981 16.457 1.00 92.75 85 ARG A CA 1
ATOM 683 C C . ARG A 1 85 ? -5.424 0.390 15.068 1.00 92.75 85 ARG A C 1
ATOM 685 O O . ARG A 1 85 ? -6.310 -0.336 14.626 1.00 92.75 85 ARG A O 1
ATOM 692 N N . LEU A 1 86 ? -4.332 0.697 14.373 1.00 95.00 86 LEU A N 1
ATOM 693 C CA . LEU A 1 86 ? -4.112 0.272 12.988 1.00 95.00 86 LEU A CA 1
ATOM 694 C C . LEU A 1 86 ? -2.772 -0.433 12.846 1.00 95.00 86 LEU A C 1
ATOM 696 O O . LEU A 1 86 ? -1.743 0.134 13.212 1.00 95.00 86 LEU A O 1
ATOM 700 N N . CYS A 1 87 ? -2.804 -1.620 12.249 1.00 94.31 87 CYS A N 1
ATOM 701 C CA . CYS A 1 87 ? -1.636 -2.472 12.063 1.00 94.31 87 CYS A CA 1
ATOM 702 C C . CYS A 1 87 ? -1.614 -3.078 10.675 1.00 94.31 87 CYS A C 1
ATOM 704 O O . CYS A 1 87 ? -2.661 -3.276 10.051 1.00 94.31 87 CYS A O 1
ATOM 706 N N . PHE A 1 88 ? -0.411 -3.410 10.241 1.00 94.56 88 PHE A N 1
ATOM 707 C CA . PHE A 1 88 ? -0.152 -4.150 9.026 1.00 94.56 88 PHE A CA 1
ATOM 708 C C . PHE A 1 88 ? 0.438 -5.519 9.366 1.00 94.56 88 PHE A C 1
ATOM 710 O O . PHE A 1 88 ? 1.205 -5.633 10.320 1.00 94.56 88 PHE A O 1
ATOM 717 N N . ALA A 1 89 ? 0.057 -6.555 8.626 1.00 92.38 89 ALA A N 1
ATOM 718 C CA . ALA A 1 89 ? 0.520 -7.913 8.857 1.00 92.38 89 ALA A CA 1
ATOM 719 C C . ALA A 1 89 ? 0.748 -8.678 7.550 1.00 92.38 89 ALA A C 1
ATOM 721 O O . ALA A 1 89 ? -0.045 -8.577 6.617 1.00 92.38 89 ALA A O 1
ATOM 722 N N . ILE A 1 90 ? 1.783 -9.508 7.516 1.00 91.56 90 ILE A N 1
ATOM 723 C CA . ILE A 1 90 ? 1.988 -10.535 6.495 1.00 91.56 90 ILE A CA 1
ATOM 724 C C . ILE A 1 90 ? 1.675 -11.870 7.159 1.00 91.56 90 ILE A C 1
ATOM 726 O O . ILE A 1 90 ? 2.310 -12.215 8.156 1.00 91.56 90 ILE A O 1
ATOM 730 N N . LEU A 1 91 ? 0.673 -12.582 6.643 1.00 89.69 91 LEU A N 1
ATOM 731 C CA . LEU A 1 91 ? 0.192 -13.841 7.208 1.00 89.69 91 LEU A CA 1
ATOM 732 C C . LEU A 1 91 ? 0.399 -14.983 6.211 1.00 89.69 91 LEU A C 1
ATOM 734 O O . LEU A 1 91 ? -0.022 -14.888 5.058 1.00 89.69 91 LEU A O 1
ATOM 738 N N . PHE A 1 92 ? 0.976 -16.088 6.682 1.00 85.88 92 PHE A N 1
ATOM 739 C CA . PHE A 1 92 ? 1.141 -17.316 5.891 1.00 85.88 92 PHE A CA 1
ATOM 740 C C . PHE A 1 92 ? -0.003 -18.318 6.104 1.00 85.88 92 PHE A C 1
ATOM 742 O O . PHE A 1 92 ? -0.119 -19.309 5.387 1.00 85.88 92 PHE A O 1
ATOM 749 N N . SER A 1 93 ? -0.899 -18.030 7.050 1.00 82.69 93 SER A N 1
ATOM 750 C CA . SER A 1 93 ? -2.085 -18.825 7.352 1.00 82.69 93 SER A CA 1
ATOM 751 C C . SER A 1 93 ? -3.313 -17.938 7.575 1.00 82.69 93 SER A C 1
ATOM 753 O O . SER A 1 93 ? -3.226 -16.721 7.759 1.00 82.69 93 SER A O 1
ATOM 755 N N . ARG A 1 94 ? -4.507 -18.540 7.518 1.00 77.31 94 ARG A N 1
ATOM 756 C CA . ARG A 1 94 ? -5.763 -17.801 7.686 1.00 77.31 94 ARG A CA 1
ATOM 757 C C . ARG A 1 94 ? -5.862 -17.251 9.120 1.00 77.31 94 ARG A C 1
ATOM 759 O O . ARG A 1 94 ? -5.792 -18.042 10.062 1.00 77.31 94 ARG A O 1
ATOM 766 N N . PRO A 1 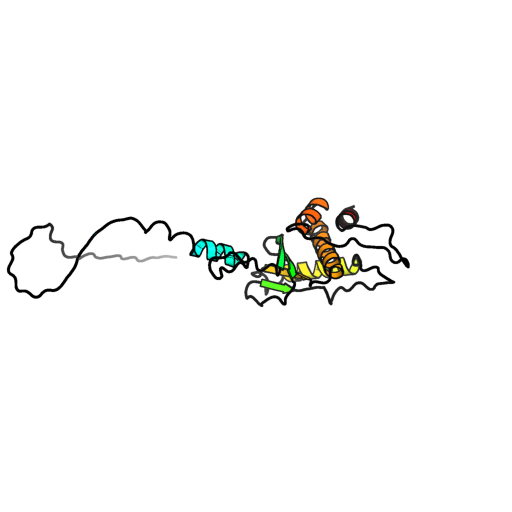95 ? -6.099 -15.939 9.315 1.00 82.00 95 PRO A N 1
ATOM 767 C CA . PRO A 1 95 ? -6.179 -15.370 10.655 1.00 82.00 95 PRO A CA 1
ATOM 768 C C . PRO A 1 95 ? -7.362 -15.948 11.437 1.00 82.00 95 PRO A C 1
ATOM 770 O O . PRO A 1 95 ? -8.488 -16.018 10.932 1.00 82.00 95 PRO A O 1
ATOM 773 N N . LYS A 1 96 ? -7.119 -16.314 12.701 1.00 78.75 96 LYS A N 1
ATOM 774 C CA . LYS A 1 96 ? -8.177 -16.709 13.640 1.00 78.75 96 LYS A CA 1
ATOM 775 C C . LYS A 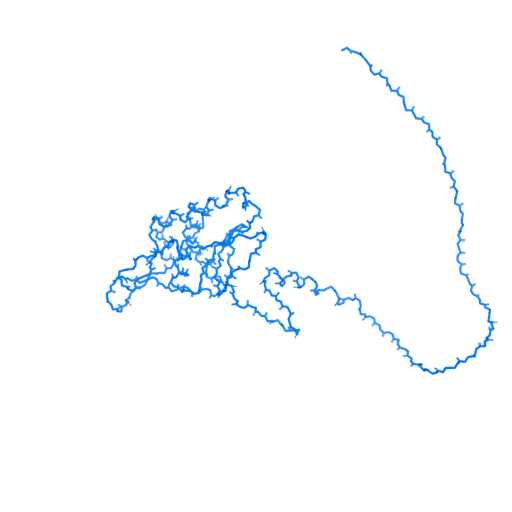1 96 ? -9.029 -15.489 13.999 1.00 78.75 96 LYS A C 1
ATOM 777 O O . LYS A 1 96 ? -8.508 -14.412 14.295 1.00 78.75 96 LYS A O 1
ATOM 782 N N . SER A 1 97 ? -10.350 -15.651 13.994 1.00 79.75 97 SER A N 1
ATOM 783 C CA . SER A 1 97 ? -11.269 -14.592 14.417 1.00 79.75 97 SER A CA 1
ATOM 784 C C . SER A 1 97 ? -11.103 -14.292 15.908 1.00 79.75 97 SER A C 1
ATOM 786 O O . SER A 1 97 ? -11.066 -15.213 16.720 1.00 79.75 97 SER A O 1
ATOM 788 N N . SER A 1 98 ? -11.068 -13.011 16.275 1.00 83.44 98 SER A N 1
ATOM 789 C CA . SER A 1 98 ? -11.014 -12.548 17.666 1.00 83.44 98 SER A CA 1
ATOM 790 C C . SER A 1 98 ? -12.042 -11.439 17.894 1.00 83.44 98 SER A C 1
ATOM 792 O O . SER A 1 98 ? -12.352 -10.669 16.983 1.00 83.44 98 SER A O 1
ATOM 794 N N . SER A 1 99 ? -12.584 -11.336 19.111 1.00 87.62 99 SER A N 1
ATOM 795 C CA . SER A 1 99 ? -13.587 -10.318 19.459 1.00 87.62 99 SER A CA 1
ATOM 796 C C . SER A 1 99 ? -13.037 -8.891 19.350 1.00 87.62 99 SER A C 1
ATOM 798 O O . SER A 1 99 ? -13.766 -7.973 18.967 1.00 87.62 99 SER A O 1
ATOM 800 N N . ASN A 1 100 ? -11.742 -8.718 19.633 1.00 89.25 100 ASN A N 1
ATOM 801 C CA . ASN A 1 100 ? -11.086 -7.416 19.778 1.00 89.25 100 ASN A CA 1
ATOM 802 C C . ASN A 1 100 ? -10.239 -7.030 18.559 1.00 89.25 100 ASN A C 1
ATOM 804 O O . ASN A 1 100 ? -9.638 -5.956 18.537 1.00 89.25 100 ASN A O 1
ATOM 808 N N . VAL A 1 101 ? -10.196 -7.882 17.534 1.00 91.75 101 VAL A N 1
ATOM 809 C CA . VAL A 1 101 ? -9.387 -7.673 16.335 1.00 91.75 101 VAL A CA 1
ATOM 810 C C . VAL A 1 101 ? -10.272 -7.778 15.106 1.00 91.75 101 VAL A C 1
ATOM 812 O O . VAL A 1 101 ? -11.107 -8.671 14.988 1.00 91.75 101 VAL A O 1
ATOM 815 N N . HIS A 1 102 ? -10.092 -6.851 14.176 1.00 94.25 102 HIS A N 1
ATOM 816 C CA . HIS A 1 102 ? -10.716 -6.905 12.867 1.00 94.25 102 HIS A CA 1
ATOM 817 C C . HIS A 1 102 ? -9.649 -7.086 11.798 1.00 94.25 102 HIS A C 1
ATOM 819 O O . HIS A 1 102 ? -8.903 -6.151 11.509 1.00 94.25 102 HIS A O 1
ATOM 825 N N . TYR A 1 103 ? -9.639 -8.254 11.167 1.00 94.00 103 TYR A N 1
ATOM 826 C CA . TYR A 1 103 ? -8.797 -8.529 10.009 1.00 94.00 103 TYR A CA 1
ATOM 827 C C . TYR A 1 103 ? -9.493 -8.099 8.718 1.00 94.00 103 TYR A C 1
ATOM 829 O O . TYR A 1 103 ? -10.699 -8.292 8.536 1.00 94.00 103 TYR A O 1
ATOM 837 N N . PHE A 1 104 ? -8.742 -7.508 7.798 1.00 96.00 104 PHE A N 1
ATOM 838 C CA . PHE A 1 104 ? -9.180 -7.317 6.421 1.00 96.00 104 PHE A CA 1
ATOM 839 C C . PHE A 1 104 ? -7.980 -7.351 5.476 1.00 96.00 104 PHE A C 1
ATOM 841 O O . PHE A 1 104 ? -6.873 -7.004 5.875 1.00 96.00 104 PHE A O 1
ATOM 848 N N . SER A 1 105 ? -8.230 -7.716 4.224 1.00 96.25 105 SER A N 1
ATOM 849 C CA . SER A 1 105 ? -7.239 -7.680 3.152 1.00 96.25 105 SER A CA 1
ATOM 850 C C . SER A 1 105 ? -7.749 -6.831 1.984 1.00 96.25 105 SER A C 1
ATOM 852 O O . SER A 1 105 ? -8.938 -6.483 1.922 1.00 96.25 105 SER A O 1
ATOM 854 N N . ILE A 1 106 ? -6.833 -6.455 1.099 1.00 97.38 106 ILE A N 1
ATOM 855 C CA . ILE A 1 106 ? -7.100 -5.835 -0.205 1.00 97.38 106 ILE A CA 1
ATOM 856 C C . ILE A 1 106 ? -6.590 -6.690 -1.367 1.00 97.38 106 ILE A C 1
ATOM 858 O O . ILE A 1 106 ? -6.802 -6.311 -2.514 1.00 97.38 106 ILE A O 1
ATOM 862 N N . ASP A 1 107 ? -5.981 -7.844 -1.079 1.00 96.06 107 ASP A N 1
ATOM 863 C CA . ASP A 1 107 ? -5.289 -8.708 -2.043 1.00 96.06 107 ASP A CA 1
ATOM 864 C C . ASP A 1 107 ? -6.179 -9.175 -3.207 1.00 96.06 107 ASP A C 1
ATOM 866 O O . ASP A 1 107 ? -5.654 -9.538 -4.256 1.00 96.06 107 ASP A O 1
ATOM 870 N N . ASN A 1 108 ? -7.501 -9.205 -3.008 1.00 95.12 108 ASN A N 1
ATOM 871 C CA . ASN A 1 108 ? -8.511 -9.590 -4.002 1.00 95.12 108 ASN A CA 1
ATOM 872 C C . ASN A 1 108 ? -9.543 -8.476 -4.275 1.00 95.12 108 ASN A C 1
ATOM 874 O O . ASN A 1 108 ? -10.648 -8.735 -4.741 1.00 95.12 108 ASN A O 1
ATOM 878 N N . GLU A 1 109 ? -9.243 -7.242 -3.863 1.00 97.12 109 GLU A N 1
ATOM 879 C CA . GLU A 1 109 ? -10.139 -6.087 -4.019 1.00 97.12 109 GLU A CA 1
ATOM 880 C C . GLU A 1 109 ? -9.475 -4.955 -4.804 1.00 97.12 109 GLU A C 1
ATOM 882 O O . GLU A 1 109 ? -10.128 -4.292 -5.606 1.00 97.12 109 GLU A O 1
ATOM 887 N N . LEU A 1 110 ? -8.188 -4.711 -4.547 1.00 97.06 110 LEU A N 1
ATOM 888 C CA . LEU A 1 110 ? -7.381 -3.696 -5.215 1.00 97.06 110 LEU A CA 1
ATOM 889 C C . LEU A 1 110 ? -6.249 -4.408 -5.958 1.00 97.06 110 LEU A C 1
ATOM 891 O O . LEU A 1 110 ? -5.110 -4.436 -5.497 1.00 97.06 110 LEU A O 1
ATOM 895 N N . GLU A 1 111 ? -6.601 -5.040 -7.075 1.00 97.31 111 GLU A N 1
ATOM 896 C CA . GLU A 1 111 ? -5.674 -5.820 -7.894 1.00 97.31 111 GLU A CA 1
ATOM 897 C C . GLU A 1 111 ? -5.064 -4.952 -8.995 1.00 97.31 111 GLU A C 1
ATOM 899 O O . GLU A 1 111 ? -5.759 -4.169 -9.639 1.00 97.31 111 GLU A O 1
ATOM 904 N N . TYR A 1 112 ? -3.751 -5.073 -9.185 1.00 97.81 112 TYR A N 1
ATOM 905 C CA . TYR A 1 112 ? -3.048 -4.415 -10.278 1.00 97.81 112 TYR A CA 1
ATOM 906 C C . TYR A 1 112 ? -3.276 -5.189 -11.578 1.00 97.81 112 TYR A C 1
ATOM 908 O O . TYR A 1 112 ? -3.096 -6.406 -11.605 1.00 97.81 112 TYR A O 1
ATOM 916 N N . GLU A 1 113 ? -3.631 -4.486 -12.649 1.00 97.50 113 GLU A N 1
ATOM 917 C CA . GLU A 1 113 ? -3.751 -5.064 -13.988 1.00 97.50 113 GLU A CA 1
ATOM 918 C C . GLU A 1 113 ? -2.409 -4.922 -14.712 1.00 97.50 113 GLU A C 1
ATOM 920 O O . GLU A 1 113 ? -2.015 -3.819 -15.085 1.00 97.50 113 GLU A O 1
ATOM 925 N N . ASN A 1 114 ? -1.686 -6.033 -14.856 1.00 97.19 114 ASN A N 1
ATOM 926 C CA . ASN A 1 114 ? -0.350 -6.053 -15.445 1.00 97.19 114 ASN A CA 1
ATOM 927 C C . ASN A 1 114 ? -0.374 -6.023 -16.976 1.00 97.19 114 ASN A C 1
ATOM 929 O O . ASN A 1 114 ? -1.204 -6.679 -17.605 1.00 97.19 114 ASN A O 1
ATOM 933 N N . PHE A 1 115 ? 0.597 -5.331 -17.575 1.00 97.06 115 PHE A N 1
ATOM 934 C CA . PHE A 1 115 ? 0.828 -5.381 -19.023 1.00 97.06 115 PHE A CA 1
ATOM 935 C C . PHE A 1 115 ? 1.685 -6.588 -19.422 1.00 97.06 115 PHE A C 1
ATOM 937 O O . PHE A 1 115 ? 1.391 -7.273 -20.401 1.00 97.06 115 PHE A O 1
ATOM 944 N N . TYR A 1 116 ? 2.741 -6.862 -18.657 1.00 96.19 116 TYR A N 1
ATOM 945 C CA . TYR A 1 116 ? 3.620 -8.013 -18.819 1.00 96.19 116 TYR A CA 1
ATOM 946 C C . TYR A 1 116 ? 4.004 -8.581 -17.445 1.00 96.19 116 TYR A C 1
ATOM 948 O O . TYR A 1 116 ? 3.179 -9.220 -16.794 1.00 96.19 116 TYR A O 1
ATOM 956 N N . ALA A 1 117 ? 5.244 -8.380 -16.994 1.00 97.06 117 ALA A N 1
ATOM 957 C CA . ALA A 1 117 ? 5.749 -8.884 -15.715 1.00 97.06 117 ALA A CA 1
ATOM 958 C C . ALA A 1 117 ? 5.723 -7.830 -14.589 1.00 97.06 117 ALA A C 1
ATOM 960 O O . ALA A 1 117 ? 6.070 -8.143 -13.447 1.00 97.06 117 ALA A O 1
ATOM 961 N N . ASP A 1 118 ? 5.335 -6.594 -14.903 1.00 98.19 118 ASP A N 1
ATOM 962 C CA . ASP A 1 118 ? 4.983 -5.550 -13.945 1.00 98.19 118 ASP A CA 1
ATOM 963 C C . ASP A 1 118 ? 3.866 -6.017 -13.005 1.00 98.19 118 ASP A C 1
ATOM 965 O O . ASP A 1 118 ? 3.011 -6.824 -13.357 1.00 98.19 118 ASP A O 1
ATOM 969 N N . PHE A 1 119 ? 3.904 -5.544 -11.764 1.00 98.31 119 PHE A N 1
ATOM 970 C CA . PHE A 1 119 ? 2.940 -5.952 -10.740 1.00 98.31 119 PHE A CA 1
ATOM 971 C C . PHE A 1 119 ? 2.456 -4.789 -9.873 1.00 98.31 119 PHE A C 1
ATOM 973 O O . PHE A 1 119 ? 1.670 -5.009 -8.954 1.00 98.31 119 PHE A O 1
ATOM 980 N N . GLY A 1 120 ? 2.944 -3.574 -10.112 1.00 97.81 120 GLY A N 1
ATOM 981 C CA . GLY A 1 120 ? 2.671 -2.403 -9.292 1.00 97.81 120 GLY A CA 1
ATOM 982 C C . GLY A 1 120 ? 3.609 -1.236 -9.623 1.00 97.81 120 GLY A C 1
ATOM 983 O O . GLY A 1 120 ? 4.381 -1.331 -10.578 1.00 97.81 120 GLY A O 1
ATOM 984 N N . PRO A 1 121 ? 3.583 -0.158 -8.819 1.00 98.38 121 PRO A N 1
ATOM 985 C CA . PRO A 1 121 ? 2.693 0.041 -7.673 1.00 98.38 121 PRO A CA 1
ATOM 986 C C . PRO A 1 121 ? 1.231 0.255 -8.097 1.00 98.38 121 PRO A C 1
ATOM 988 O O . PRO A 1 121 ? 0.932 0.573 -9.249 1.00 98.38 121 PRO A O 1
ATOM 991 N N . LEU A 1 122 ? 0.298 0.100 -7.154 1.00 98.31 122 LEU A N 1
ATOM 992 C CA . LEU A 1 122 ? -1.117 0.400 -7.394 1.00 98.31 122 LEU A CA 1
ATOM 993 C C . LEU A 1 122 ? -1.324 1.883 -7.748 1.00 98.31 122 LEU A C 1
ATOM 995 O O . LEU A 1 122 ? -0.659 2.773 -7.221 1.00 98.31 122 LEU A O 1
ATOM 999 N N . ASN A 1 123 ? -2.283 2.158 -8.632 1.00 97.88 123 ASN A N 1
ATOM 1000 C CA . ASN A 1 123 ? -2.537 3.514 -9.121 1.00 97.88 123 ASN A CA 1
ATOM 1001 C C . ASN A 1 123 ? -3.213 4.425 -8.070 1.00 97.88 123 ASN A C 1
ATOM 1003 O O . ASN A 1 123 ? -3.725 3.978 -7.040 1.00 97.88 123 ASN A O 1
ATOM 1007 N N . LEU A 1 124 ? -3.273 5.730 -8.363 1.00 97.81 124 LEU A N 1
ATOM 1008 C CA . LEU A 1 124 ? -3.801 6.749 -7.446 1.00 97.81 124 LEU A CA 1
ATOM 1009 C C . LEU A 1 124 ? -5.261 6.504 -7.025 1.00 97.81 124 LEU A C 1
ATOM 1011 O O . LEU A 1 124 ? -5.628 6.770 -5.879 1.00 97.81 124 LEU A O 1
ATOM 1015 N N . ALA A 1 125 ? -6.097 5.965 -7.916 1.00 98.19 125 ALA A N 1
ATOM 1016 C CA . ALA A 1 125 ? -7.485 5.654 -7.583 1.00 98.19 125 ALA A CA 1
ATOM 1017 C C . ALA A 1 125 ? -7.569 4.551 -6.514 1.00 98.19 125 ALA A C 1
ATOM 1019 O O . ALA A 1 125 ? -8.395 4.630 -5.600 1.00 98.19 125 ALA A O 1
ATOM 1020 N N . MET A 1 126 ? -6.691 3.549 -6.581 1.00 98.50 126 MET A N 1
ATOM 1021 C CA . MET A 1 126 ? -6.595 2.487 -5.577 1.00 98.50 126 MET A CA 1
ATOM 1022 C C . MET A 1 126 ? -6.029 3.002 -4.251 1.00 98.50 126 MET A C 1
ATOM 1024 O O . MET A 1 126 ? -6.561 2.647 -3.197 1.00 98.50 126 MET A O 1
ATOM 1028 N N . VAL A 1 127 ? -5.044 3.909 -4.286 1.00 98.56 127 VAL A N 1
ATOM 1029 C CA . VAL A 1 127 ? -4.552 4.614 -3.086 1.00 98.56 127 VAL A CA 1
ATOM 1030 C C . VAL A 1 127 ? -5.695 5.361 -2.395 1.00 98.56 127 VAL A C 1
ATOM 1032 O O . VAL A 1 127 ? -5.921 5.186 -1.197 1.00 98.56 127 VAL A O 1
ATOM 1035 N N . TYR A 1 128 ? -6.477 6.138 -3.148 1.00 98.44 128 TYR A N 1
ATOM 1036 C CA . TYR A 1 128 ? -7.630 6.860 -2.609 1.00 98.44 128 TYR A CA 1
ATOM 1037 C C . TYR A 1 128 ? -8.671 5.913 -1.993 1.00 98.44 128 TYR A C 1
ATOM 1039 O O . TYR A 1 128 ? -9.087 6.104 -0.846 1.00 98.44 128 TYR A O 1
ATOM 1047 N N . ARG A 1 129 ? -9.052 4.847 -2.712 1.00 98.56 129 ARG A N 1
ATOM 1048 C CA . ARG A 1 129 ? -9.999 3.832 -2.217 1.00 98.56 129 ARG A CA 1
ATOM 1049 C C . ARG A 1 129 ? -9.513 3.191 -0.920 1.00 98.56 129 ARG A C 1
ATOM 1051 O O . ARG A 1 129 ? -10.297 3.060 0.024 1.00 98.56 129 ARG A O 1
ATOM 1058 N N . TYR A 1 130 ? -8.231 2.843 -0.848 1.00 98.69 130 TYR A N 1
ATOM 1059 C CA . TYR A 1 130 ? -7.616 2.301 0.358 1.00 98.69 130 TYR A CA 1
ATOM 1060 C C . TYR A 1 130 ? -7.696 3.287 1.530 1.00 98.69 130 TYR A C 1
ATOM 1062 O O . TYR A 1 130 ? -8.203 2.936 2.598 1.00 98.69 130 TYR A O 1
ATOM 1070 N N . CYS A 1 131 ? -7.300 4.544 1.322 1.00 98.50 131 CYS A N 1
ATOM 1071 C CA . CYS A 1 131 ? -7.390 5.596 2.333 1.00 98.50 131 CYS A CA 1
ATOM 1072 C C . CYS A 1 131 ? -8.823 5.773 2.866 1.00 98.50 131 CYS A C 1
ATOM 1074 O O . CYS A 1 131 ? -9.049 5.798 4.081 1.00 98.50 131 CYS A O 1
ATOM 1076 N N . CYS A 1 132 ? -9.816 5.827 1.974 1.00 98.25 132 CYS A N 1
ATOM 1077 C CA . CYS A 1 132 ? -11.229 5.881 2.347 1.00 98.25 132 CYS A CA 1
ATOM 1078 C C . CYS A 1 132 ? -11.656 4.658 3.168 1.00 98.25 132 CYS A C 1
ATOM 1080 O O . CYS A 1 132 ? -12.358 4.803 4.173 1.00 98.25 132 CYS A O 1
ATOM 1082 N N . LYS A 1 133 ? -11.214 3.456 2.781 1.00 98.38 133 LYS A N 1
ATOM 1083 C CA . LYS A 1 133 ? -11.520 2.202 3.481 1.00 98.38 133 LYS A CA 1
ATOM 1084 C C . LYS A 1 133 ? -10.969 2.196 4.905 1.00 98.38 133 LYS A C 1
ATOM 1086 O O . LYS A 1 133 ? -11.718 1.877 5.833 1.00 98.38 133 LYS A O 1
ATOM 1091 N N . ILE A 1 134 ? -9.707 2.586 5.096 1.00 98.06 134 ILE A N 1
ATOM 1092 C CA . ILE A 1 134 ? -9.095 2.704 6.428 1.00 98.06 134 ILE A CA 1
ATOM 1093 C C . ILE A 1 134 ? -9.865 3.711 7.280 1.00 98.06 134 ILE A C 1
ATOM 1095 O O . ILE A 1 134 ? -10.304 3.383 8.383 1.00 98.06 134 ILE A O 1
ATOM 1099 N N . ASN A 1 135 ? -10.114 4.908 6.747 1.00 97.38 135 ASN A N 1
ATOM 1100 C CA . ASN A 1 135 ? -10.821 5.961 7.472 1.00 97.38 135 ASN A CA 1
ATOM 1101 C C . ASN A 1 135 ? -12.241 5.538 7.869 1.00 97.38 135 ASN A C 1
ATOM 1103 O O . ASN A 1 135 ? -12.676 5.808 8.990 1.00 97.38 135 ASN A O 1
ATOM 1107 N N . LYS A 1 136 ? -12.951 4.819 6.993 1.00 97.69 136 LYS A N 1
ATOM 1108 C CA . LYS A 1 136 ? -14.273 4.258 7.297 1.00 97.69 136 LYS A CA 1
ATOM 1109 C C . LYS A 1 136 ? -14.203 3.230 8.428 1.00 97.69 136 LYS A C 1
ATOM 1111 O O . LYS A 1 136 ? -15.038 3.270 9.328 1.00 97.69 136 LYS A O 1
ATOM 1116 N N . LYS A 1 137 ? -13.204 2.340 8.425 1.00 97.00 137 LYS A N 1
ATOM 1117 C CA . LYS A 1 137 ? -13.007 1.342 9.494 1.00 97.00 137 LYS A CA 1
ATOM 1118 C C . LYS A 1 137 ? -12.663 1.990 10.833 1.00 97.00 137 LYS A C 1
ATOM 1120 O O . LYS A 1 137 ? -13.234 1.612 11.851 1.00 97.00 137 LYS A O 1
ATOM 1125 N N . LEU A 1 138 ? -11.785 2.992 10.838 1.00 95.69 138 LEU A N 1
ATOM 1126 C CA . LEU A 1 138 ? -11.373 3.685 12.062 1.00 95.69 138 LEU A CA 1
ATOM 1127 C C . LEU A 1 138 ? -12.513 4.495 12.700 1.00 95.69 138 LEU A C 1
ATOM 1129 O O . LEU A 1 138 ? -12.610 4.517 13.931 1.00 95.69 138 LEU A O 1
ATOM 1133 N N . LYS A 1 139 ? -13.386 5.099 11.879 1.00 96.06 139 LYS A N 1
ATOM 1134 C CA . LYS A 1 139 ? -14.562 5.880 12.312 1.00 96.06 139 LYS A CA 1
ATOM 1135 C C . LYS A 1 139 ? -15.796 5.031 12.641 1.00 96.06 139 LYS A C 1
ATOM 1137 O O . LYS A 1 139 ? -16.731 5.531 13.258 1.00 96.06 139 LYS A O 1
ATOM 1142 N N . SER A 1 140 ? -15.833 3.766 12.223 1.00 95.69 140 SER A N 1
ATOM 1143 C CA . SER A 1 140 ? -16.994 2.896 12.428 1.00 95.69 140 SER A CA 1
ATOM 1144 C C . SER A 1 140 ? -17.221 2.585 13.912 1.00 95.69 140 SER A C 1
ATOM 1146 O O . SER A 1 140 ? -16.342 2.035 14.579 1.00 95.69 140 SER A O 1
ATOM 1148 N N . ILE A 1 141 ? -18.434 2.850 14.410 1.00 94.50 141 ILE A N 1
ATOM 1149 C CA . ILE A 1 141 ? -18.839 2.582 15.803 1.00 94.50 141 ILE A CA 1
ATOM 1150 C C . ILE A 1 141 ? -18.692 1.090 16.137 1.00 94.50 141 ILE A C 1
ATOM 1152 O O . ILE A 1 141 ? -18.169 0.735 17.192 1.00 94.50 141 ILE A O 1
ATOM 1156 N N . THR A 1 142 ? -19.057 0.207 15.201 1.00 92.31 142 THR A N 1
ATOM 1157 C CA . THR A 1 142 ? -18.955 -1.260 15.359 1.00 92.31 142 THR A CA 1
ATOM 1158 C C . THR A 1 142 ? -17.515 -1.756 15.535 1.00 92.31 142 THR A C 1
ATOM 1160 O O . THR A 1 142 ? -17.289 -2.857 16.037 1.00 92.31 142 THR A O 1
ATOM 1163 N N . MET A 1 143 ? -16.529 -0.947 15.140 1.00 92.06 143 MET A N 1
ATOM 1164 C CA . MET A 1 143 ? -15.106 -1.289 15.163 1.00 92.06 143 MET A CA 1
ATOM 1165 C C . MET A 1 143 ? -14.309 -0.410 16.134 1.00 92.06 143 MET A C 1
ATOM 1167 O O . MET A 1 143 ? -13.103 -0.597 16.266 1.00 92.06 143 MET A O 1
ATOM 1171 N N . MET A 1 144 ? -14.961 0.530 16.828 1.00 90.94 144 MET A N 1
ATOM 1172 C CA . MET A 1 144 ? -14.337 1.569 17.658 1.00 90.94 144 MET A CA 1
ATOM 1173 C C . MET A 1 144 ? -13.395 1.014 18.737 1.00 90.94 144 MET A C 1
ATOM 1175 O O . MET A 1 144 ? -12.361 1.613 19.010 1.00 90.94 144 MET A O 1
ATOM 1179 N N . ARG A 1 145 ? -13.725 -0.145 19.318 1.00 90.62 145 ARG A N 1
ATOM 1180 C CA . ARG A 1 145 ? -12.911 -0.824 20.344 1.00 90.62 145 ARG A CA 1
ATOM 1181 C C . ARG A 1 145 ? -12.019 -1.940 19.792 1.00 90.62 145 ARG A C 1
ATOM 1183 O O . ARG A 1 145 ? -11.375 -2.637 20.566 1.00 90.62 145 ARG A O 1
ATOM 1190 N N . LYS A 1 146 ? -12.001 -2.139 18.472 1.00 92.75 146 LYS A N 1
ATOM 1191 C CA . LYS A 1 146 ? -11.215 -3.192 17.823 1.00 92.75 146 LYS A CA 1
ATOM 1192 C C . LYS A 1 146 ? -9.904 -2.641 17.272 1.00 92.75 146 LYS A C 1
ATOM 1194 O O . LYS A 1 146 ? -9.868 -1.523 16.744 1.00 92.75 146 LYS A O 1
ATOM 1199 N N . LYS A 1 147 ? -8.857 -3.464 17.346 1.00 92.44 147 LYS A N 1
ATOM 1200 C CA . LYS A 1 147 ? -7.603 -3.294 16.605 1.00 92.44 147 LYS A CA 1
ATOM 1201 C C . LYS A 1 147 ? -7.859 -3.678 15.148 1.00 92.44 147 LYS A C 1
ATOM 1203 O O . LYS A 1 147 ? -8.375 -4.759 14.873 1.00 92.44 147 LYS A O 1
ATOM 1208 N N . ILE A 1 148 ? -7.576 -2.775 14.220 1.00 95.81 148 ILE A N 1
ATOM 1209 C CA . ILE A 1 148 ? -7.771 -2.976 12.786 1.00 95.81 148 ILE A CA 1
ATOM 1210 C C . ILE A 1 148 ? -6.459 -3.490 12.201 1.00 95.81 148 ILE A C 1
ATOM 1212 O O . ILE A 1 148 ? -5.456 -2.782 12.230 1.00 95.81 148 ILE A O 1
ATOM 1216 N N . ILE A 1 149 ? -6.471 -4.705 11.660 1.00 95.12 149 ILE A N 1
ATOM 1217 C CA . ILE A 1 149 ? -5.300 -5.332 11.047 1.00 95.12 149 ILE A CA 1
ATOM 1218 C C . ILE A 1 149 ? -5.548 -5.464 9.550 1.00 95.12 149 ILE A C 1
ATOM 1220 O O . ILE A 1 149 ? -6.409 -6.234 9.112 1.00 95.12 149 ILE A O 1
ATOM 1224 N N . HIS A 1 150 ? -4.799 -4.685 8.776 1.00 96.69 150 HIS A N 1
ATOM 1225 C CA . HIS A 1 150 ? -4.631 -4.922 7.353 1.00 96.69 150 HIS A CA 1
ATOM 1226 C C . HIS A 1 150 ? -3.658 -6.083 7.189 1.00 96.69 150 HIS A C 1
ATOM 1228 O O . HIS A 1 150 ? -2.517 -5.969 7.626 1.00 96.69 150 HIS A O 1
ATOM 1234 N N . PHE A 1 151 ? -4.094 -7.182 6.583 1.00 94.94 151 PHE A N 1
ATOM 1235 C CA . PHE A 1 151 ? -3.206 -8.294 6.284 1.00 94.94 151 PHE A CA 1
ATOM 1236 C C . PHE A 1 151 ? -3.097 -8.572 4.787 1.00 94.94 151 PHE A C 1
ATOM 1238 O O . PHE A 1 151 ? -4.042 -8.350 4.025 1.00 94.94 151 PHE A O 1
ATOM 1245 N N . THR A 1 152 ? -1.950 -9.115 4.402 1.00 95.00 152 THR A N 1
ATOM 1246 C CA . THR A 1 152 ? -1.660 -9.638 3.066 1.00 95.00 152 THR A CA 1
ATOM 1247 C C . THR A 1 152 ? -1.122 -11.065 3.181 1.00 95.00 152 THR A C 1
ATOM 1249 O O . THR A 1 152 ? -0.618 -11.462 4.238 1.00 95.00 152 THR A O 1
ATOM 1252 N N . GLY A 1 153 ? -1.306 -11.853 2.125 1.00 92.12 153 GLY A N 1
ATOM 1253 C CA . GLY A 1 153 ? -0.878 -13.246 2.059 1.00 92.12 153 GLY A CA 1
ATOM 1254 C C . GLY A 1 153 ? 0.616 -13.437 1.741 1.00 92.12 153 GLY A C 1
ATOM 1255 O O . GLY A 1 153 ? 1.417 -12.506 1.844 1.00 92.12 153 GLY A O 1
ATOM 1256 N N . PRO A 1 154 ? 1.010 -14.652 1.314 1.00 90.38 154 PRO A N 1
ATOM 1257 C CA . PRO A 1 154 ? 2.406 -14.996 1.035 1.00 90.38 154 PRO A CA 1
ATOM 1258 C C . PRO A 1 154 ? 2.941 -14.503 -0.325 1.00 90.38 154 PRO A C 1
ATOM 1260 O O . PRO A 1 154 ? 4.145 -14.585 -0.557 1.00 90.38 154 PRO A O 1
ATOM 1263 N N . ASP A 1 155 ? 2.093 -14.011 -1.240 1.00 94.75 155 ASP A N 1
ATOM 1264 C CA . ASP A 1 155 ? 2.546 -13.513 -2.552 1.00 94.75 155 ASP A CA 1
ATOM 1265 C C . ASP A 1 155 ? 3.331 -12.200 -2.380 1.00 94.75 155 ASP A C 1
ATOM 1267 O O . ASP A 1 155 ? 2.771 -11.171 -1.997 1.00 94.75 155 ASP A O 1
ATOM 1271 N N . GLN A 1 156 ? 4.626 -12.227 -2.703 1.00 95.94 156 GLN A N 1
ATOM 1272 C CA . GLN A 1 156 ? 5.537 -11.089 -2.531 1.00 95.94 156 GLN A CA 1
ATOM 1273 C C . GLN A 1 156 ? 5.121 -9.845 -3.334 1.00 95.94 156 GLN A C 1
ATOM 1275 O O . GLN A 1 156 ? 5.350 -8.720 -2.888 1.00 95.94 156 GLN A O 1
ATOM 1280 N N . ARG A 1 157 ? 4.461 -10.015 -4.488 1.00 97.62 157 ARG A N 1
ATOM 1281 C CA . ARG A 1 157 ? 3.941 -8.893 -5.289 1.00 97.62 157 ARG A CA 1
ATOM 1282 C C . ARG A 1 157 ? 2.782 -8.217 -4.567 1.00 97.62 157 ARG A C 1
ATOM 1284 O O . ARG A 1 157 ? 2.706 -6.989 -4.518 1.00 97.62 157 ARG A O 1
ATOM 1291 N N . LYS A 1 158 ? 1.895 -9.012 -3.960 1.00 97.50 158 LYS A N 1
ATOM 1292 C CA . LYS A 1 158 ? 0.790 -8.492 -3.140 1.00 97.50 158 LYS A CA 1
ATOM 1293 C C . LYS A 1 158 ? 1.306 -7.836 -1.865 1.00 97.50 158 LYS A C 1
ATOM 1295 O O . LYS A 1 158 ? 0.845 -6.749 -1.533 1.00 97.50 158 LYS A O 1
ATOM 1300 N N . GLN A 1 159 ? 2.326 -8.415 -1.231 1.00 96.75 159 GLN A N 1
ATOM 1301 C CA . GLN A 1 159 ? 2.993 -7.817 -0.073 1.00 96.75 159 GLN A CA 1
ATOM 1302 C C . GLN A 1 159 ? 3.564 -6.434 -0.388 1.00 96.75 159 GLN A C 1
ATOM 1304 O O . GLN A 1 159 ? 3.289 -5.487 0.347 1.00 96.75 159 GLN A O 1
ATOM 1309 N N . ALA A 1 160 ? 4.295 -6.296 -1.499 1.00 97.94 160 ALA A N 1
ATOM 1310 C CA . ALA A 1 160 ? 4.847 -5.017 -1.937 1.00 97.94 160 ALA A CA 1
ATOM 1311 C C . ALA A 1 160 ? 3.745 -3.973 -2.198 1.00 97.94 160 ALA A C 1
ATOM 1313 O O . ALA A 1 160 ? 3.834 -2.846 -1.713 1.00 97.94 160 ALA A O 1
ATOM 1314 N N . ASN A 1 161 ? 2.658 -4.346 -2.881 1.00 98.50 161 ASN A N 1
ATOM 1315 C CA . ASN A 1 161 ? 1.524 -3.446 -3.122 1.00 98.50 161 ASN A CA 1
ATOM 1316 C C . ASN A 1 161 ? 0.765 -3.064 -1.841 1.00 98.50 161 ASN A C 1
ATOM 1318 O O . ASN A 1 161 ? 0.389 -1.904 -1.660 1.00 98.50 161 ASN A O 1
ATOM 1322 N N . ALA A 1 162 ? 0.547 -4.014 -0.932 1.00 98.12 162 ALA A N 1
ATOM 1323 C CA . ALA A 1 162 ? -0.112 -3.762 0.342 1.00 98.12 162 ALA A CA 1
ATOM 1324 C C . ALA A 1 162 ? 0.733 -2.834 1.231 1.00 98.12 162 ALA A C 1
ATOM 1326 O O . ALA A 1 162 ? 0.199 -1.880 1.803 1.00 98.12 162 ALA A O 1
ATOM 1327 N N . ALA A 1 163 ? 2.048 -3.063 1.293 1.00 97.81 163 ALA A N 1
ATOM 1328 C CA . ALA A 1 163 ? 2.994 -2.199 1.992 1.00 97.81 163 ALA A CA 1
ATOM 1329 C C . ALA A 1 163 ? 3.066 -0.800 1.363 1.00 97.81 163 ALA A C 1
ATOM 1331 O O . ALA A 1 163 ? 3.071 0.193 2.090 1.00 97.81 163 ALA A O 1
ATOM 1332 N N . PHE A 1 164 ? 3.030 -0.702 0.030 1.00 98.56 164 PHE A N 1
ATOM 1333 C CA . PHE A 1 164 ? 2.929 0.573 -0.679 1.00 98.56 164 PHE A CA 1
ATOM 1334 C C . PHE A 1 164 ? 1.688 1.365 -0.245 1.00 98.56 164 PHE A C 1
ATOM 1336 O O . PHE A 1 164 ? 1.814 2.505 0.198 1.00 98.56 164 PHE A O 1
ATOM 1343 N N . LEU A 1 165 ? 0.500 0.750 -0.266 1.00 98.69 165 LEU A N 1
ATOM 1344 C CA . LEU A 1 165 ? -0.738 1.404 0.177 1.00 98.69 165 LEU A CA 1
ATOM 1345 C C . LEU A 1 165 ? -0.676 1.855 1.641 1.00 98.69 165 LEU A C 1
ATOM 1347 O O . LEU A 1 165 ? -1.118 2.958 1.979 1.00 98.69 165 LEU A O 1
ATOM 1351 N N . VAL A 1 166 ? -0.128 1.008 2.516 1.00 98.25 166 VAL A N 1
ATOM 1352 C CA . VAL A 1 166 ? 0.083 1.336 3.929 1.00 98.25 166 VAL A CA 1
ATOM 1353 C C . VAL A 1 166 ? 0.998 2.549 4.071 1.00 98.25 166 VAL A C 1
ATOM 1355 O O . VAL A 1 166 ? 0.630 3.497 4.764 1.00 98.25 166 VAL A O 1
ATOM 1358 N N . GLY A 1 167 ? 2.146 2.556 3.396 1.00 98.12 167 GLY A N 1
ATOM 1359 C CA . GLY A 1 167 ? 3.097 3.660 3.461 1.00 98.12 167 GLY A CA 1
ATOM 1360 C C . GLY A 1 167 ? 2.522 4.963 2.909 1.00 98.12 167 GLY A C 1
ATOM 1361 O O . GLY A 1 167 ? 2.637 5.998 3.563 1.00 98.12 167 GLY A O 1
ATOM 1362 N N . CYS A 1 168 ? 1.781 4.919 1.796 1.00 98.56 168 CYS A N 1
ATOM 1363 C CA . CYS A 1 168 ? 1.041 6.082 1.298 1.00 98.56 168 CYS A CA 1
ATOM 1364 C C . CYS A 1 168 ? 0.066 6.627 2.346 1.00 98.56 168 CYS A C 1
ATOM 1366 O O . CYS A 1 168 ? 0.025 7.833 2.583 1.00 98.56 168 CYS A O 1
ATOM 1368 N N . TYR A 1 169 ? -0.693 5.759 3.022 1.00 98.62 169 TYR A N 1
ATOM 1369 C CA . TYR A 1 169 ? -1.596 6.190 4.089 1.00 98.62 169 TYR A CA 1
ATOM 1370 C C . TYR A 1 169 ? -0.842 6.846 5.255 1.00 98.62 169 TYR A C 1
ATOM 1372 O O . TYR A 1 169 ? -1.288 7.868 5.778 1.00 98.62 169 TYR A O 1
ATOM 1380 N N . MET A 1 170 ? 0.316 6.306 5.643 1.00 98.19 170 MET A N 1
ATOM 1381 C CA . MET A 1 170 ? 1.154 6.892 6.693 1.00 98.19 170 MET A CA 1
ATOM 1382 C C . MET A 1 170 ? 1.658 8.290 6.318 1.00 98.19 170 MET A C 1
ATOM 1384 O O . MET A 1 170 ? 1.603 9.202 7.144 1.00 98.19 170 MET A O 1
ATOM 1388 N N . VAL A 1 171 ? 2.110 8.470 5.078 1.00 98.25 171 VAL A N 1
ATOM 1389 C CA . VAL A 1 171 ? 2.613 9.757 4.581 1.00 98.25 171 VAL A CA 1
ATOM 1390 C C . VAL A 1 171 ? 1.485 10.789 4.468 1.00 98.25 171 VAL A C 1
ATOM 1392 O O . VAL A 1 171 ? 1.640 11.921 4.925 1.00 98.25 171 VAL A O 1
ATOM 1395 N N . ILE A 1 172 ? 0.333 10.397 3.912 1.00 97.88 172 ILE A N 1
ATOM 1396 C CA . ILE A 1 172 ? -0.788 11.306 3.622 1.00 97.88 172 ILE A CA 1
ATOM 1397 C C . ILE A 1 172 ? -1.595 11.641 4.886 1.00 97.88 172 ILE A C 1
ATOM 1399 O O . ILE A 1 172 ? -1.879 12.807 5.143 1.00 97.88 172 ILE A O 1
ATOM 1403 N N . TYR A 1 173 ? -1.993 10.633 5.671 1.00 97.44 173 TYR A N 1
ATOM 1404 C CA . TYR A 1 173 ? -2.941 10.802 6.783 1.00 97.44 173 TYR A CA 1
ATOM 1405 C C . TYR A 1 173 ? -2.291 10.827 8.164 1.00 97.44 173 TYR A C 1
ATOM 1407 O O . TYR A 1 173 ? -2.833 11.464 9.065 1.00 97.44 173 TYR A O 1
ATOM 1415 N N . LEU A 1 174 ? -1.165 10.133 8.357 1.00 95.88 174 LEU A N 1
ATOM 1416 C CA . LEU A 1 174 ? -0.475 10.101 9.655 1.00 95.88 174 LEU A CA 1
ATOM 1417 C C . LEU A 1 174 ? 0.664 11.125 9.752 1.00 95.88 174 LEU A C 1
ATOM 1419 O O . LEU A 1 174 ? 1.294 11.226 10.803 1.00 95.88 174 LEU A O 1
ATOM 1423 N N . GLY A 1 175 ? 0.937 11.868 8.673 1.00 96.12 175 GLY A N 1
ATOM 1424 C CA . GLY A 1 175 ? 1.972 12.900 8.631 1.00 96.12 175 GLY A CA 1
ATOM 1425 C C . GLY A 1 175 ? 3.396 12.364 8.798 1.00 96.12 175 GLY A C 1
ATOM 1426 O O . GLY A 1 175 ? 4.281 13.119 9.194 1.00 96.12 175 GLY A O 1
ATOM 1427 N N . LYS A 1 176 ? 3.628 11.071 8.534 1.00 97.00 176 LYS A N 1
ATOM 1428 C CA . LYS A 1 176 ? 4.967 10.468 8.598 1.00 97.00 176 LYS A CA 1
ATOM 1429 C C . LYS A 1 176 ? 5.832 10.954 7.437 1.00 97.00 176 LYS A C 1
ATOM 1431 O O . LYS A 1 176 ? 5.321 11.232 6.350 1.00 97.00 176 LYS A O 1
ATOM 1436 N N . THR A 1 177 ? 7.141 11.039 7.657 1.00 98.12 177 THR A N 1
ATOM 1437 C CA . THR A 1 177 ? 8.083 11.248 6.554 1.00 98.12 177 THR A CA 1
ATOM 1438 C C . THR A 1 177 ? 8.218 9.956 5.730 1.00 98.12 177 THR A C 1
ATOM 1440 O O . THR A 1 177 ? 7.913 8.871 6.247 1.00 98.12 177 THR A O 1
ATOM 1443 N N . PRO A 1 178 ? 8.635 10.032 4.453 1.00 98.25 178 PRO A N 1
ATOM 1444 C CA . PRO A 1 178 ? 8.871 8.849 3.622 1.00 98.25 178 PRO A CA 1
ATOM 1445 C C . PRO A 1 178 ? 9.802 7.818 4.275 1.00 98.25 178 PRO A C 1
ATOM 1447 O O . PRO A 1 178 ? 9.527 6.619 4.239 1.00 98.25 178 PRO A O 1
ATOM 1450 N N . GLU A 1 179 ? 10.863 8.282 4.935 1.00 97.56 179 GLU A N 1
ATOM 1451 C CA . GLU A 1 179 ? 11.876 7.443 5.582 1.00 97.56 179 GLU A CA 1
ATOM 1452 C C . GLU A 1 179 ? 11.306 6.759 6.827 1.00 97.56 179 GLU A C 1
ATOM 1454 O O . GLU A 1 179 ? 11.555 5.577 7.056 1.00 97.56 179 GLU A O 1
ATOM 1459 N N . ASP A 1 180 ? 10.492 7.474 7.609 1.00 96.00 180 ASP A N 1
ATOM 1460 C CA . ASP A 1 180 ? 9.800 6.918 8.769 1.00 96.00 180 ASP A CA 1
ATOM 1461 C C . ASP A 1 180 ? 8.806 5.830 8.365 1.00 96.00 180 ASP A C 1
ATOM 1463 O O . ASP A 1 180 ? 8.775 4.762 8.979 1.00 96.00 180 ASP A O 1
ATOM 1467 N N . ALA A 1 181 ? 8.000 6.088 7.330 1.00 96.56 181 ALA A N 1
ATOM 1468 C CA . ALA A 1 181 ? 7.048 5.112 6.810 1.00 96.56 181 ALA A CA 1
ATOM 1469 C C . ALA A 1 181 ? 7.766 3.857 6.296 1.00 96.56 181 ALA A C 1
ATOM 1471 O O . ALA A 1 181 ? 7.385 2.739 6.646 1.00 96.56 181 ALA A O 1
ATOM 1472 N N . TYR A 1 182 ? 8.847 4.043 5.535 1.00 96.00 182 TYR A N 1
ATOM 1473 C CA . TYR A 1 182 ? 9.674 2.950 5.038 1.00 96.00 182 TYR A CA 1
ATOM 1474 C C . TYR A 1 182 ? 10.302 2.136 6.175 1.00 96.00 182 TYR A C 1
ATOM 1476 O O . TYR A 1 182 ? 10.141 0.920 6.223 1.00 96.00 182 TYR A O 1
ATOM 1484 N N . ARG A 1 183 ? 10.943 2.794 7.145 1.00 93.75 183 ARG A N 1
ATOM 1485 C CA . ARG A 1 183 ? 11.594 2.147 8.294 1.00 93.75 183 ARG A CA 1
ATOM 1486 C C . ARG A 1 183 ? 10.626 1.318 9.135 1.00 93.75 183 ARG A C 1
ATOM 1488 O O . ARG A 1 183 ? 10.982 0.229 9.570 1.00 93.75 183 ARG A O 1
ATOM 1495 N N . ILE A 1 184 ? 9.408 1.816 9.350 1.00 92.06 184 ILE A N 1
ATOM 1496 C CA . ILE A 1 184 ? 8.353 1.074 10.052 1.00 92.06 184 ILE A CA 1
ATOM 1497 C C . ILE A 1 184 ? 7.963 -0.181 9.258 1.00 92.06 184 ILE A C 1
ATOM 1499 O O . ILE A 1 184 ? 7.842 -1.254 9.840 1.00 92.06 184 ILE A O 1
ATOM 1503 N N . LEU A 1 185 ? 7.821 -0.077 7.934 1.00 91.88 185 LEU A N 1
ATOM 1504 C CA . LEU A 1 185 ? 7.464 -1.207 7.068 1.00 91.88 185 LEU A CA 1
ATOM 1505 C C . LEU A 1 185 ? 8.577 -2.251 6.903 1.00 91.88 185 LEU A C 1
ATOM 1507 O O . LEU A 1 185 ? 8.257 -3.407 6.633 1.00 91.88 185 LEU A O 1
ATOM 1511 N N . MET A 1 186 ? 9.845 -1.858 7.054 1.00 88.69 186 MET A N 1
ATOM 1512 C CA . MET A 1 186 ? 11.011 -2.758 7.023 1.00 88.69 186 MET A CA 1
ATOM 1513 C C . MET A 1 186 ? 11.223 -3.512 8.345 1.00 88.69 186 MET A C 1
ATOM 1515 O O . MET A 1 186 ? 12.091 -4.380 8.429 1.00 88.69 186 MET A O 1
ATOM 1519 N N . PHE A 1 187 ? 10.473 -3.178 9.398 1.00 79.19 187 PHE A N 1
ATOM 1520 C CA . PHE A 1 187 ? 10.657 -3.772 10.717 1.00 79.19 187 PHE A CA 1
ATOM 1521 C C . PHE A 1 187 ? 10.436 -5.298 10.693 1.00 79.19 187 PHE A C 1
ATOM 1523 O O . PHE A 1 187 ? 9.463 -5.781 10.115 1.00 79.19 187 PHE A O 1
ATOM 1530 N N . GLY A 1 188 ? 11.319 -6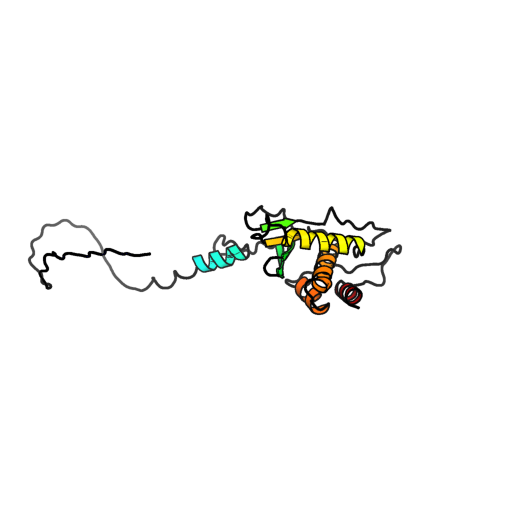.059 11.351 1.00 67.88 188 GLY A N 1
ATOM 1531 C CA . GLY A 1 188 ? 11.237 -7.528 11.418 1.00 67.88 188 GLY A CA 1
ATOM 1532 C C . GLY A 1 188 ? 11.729 -8.249 10.155 1.00 67.88 188 GLY A C 1
ATOM 1533 O O . GLY A 1 188 ? 11.126 -9.241 9.727 1.00 67.88 188 GLY A O 1
ATOM 1534 N N . ASP A 1 189 ? 12.785 -7.723 9.527 1.00 71.44 189 ASP A N 1
ATOM 1535 C CA . ASP A 1 189 ? 13.404 -8.260 8.306 1.00 71.44 189 ASP A CA 1
ATOM 1536 C C . ASP A 1 189 ? 12.384 -8.486 7.179 1.00 71.44 189 ASP A C 1
ATOM 1538 O O . ASP A 1 189 ? 12.399 -9.490 6.459 1.00 71.44 189 ASP A O 1
ATOM 1542 N N . ALA A 1 190 ? 11.401 -7.589 7.077 1.00 78.56 190 ALA A N 1
ATOM 1543 C CA . ALA A 1 190 ? 10.442 -7.602 5.986 1.00 78.56 190 ALA A CA 1
ATOM 1544 C C . ALA A 1 190 ? 11.140 -7.105 4.714 1.00 78.56 190 ALA A C 1
ATOM 1546 O O . ALA A 1 190 ? 11.552 -5.950 4.636 1.00 78.56 190 ALA A O 1
ATOM 1547 N N . ALA A 1 191 ? 11.263 -7.982 3.718 1.00 87.50 191 ALA A N 1
ATOM 1548 C CA . ALA A 1 191 ? 11.830 -7.653 2.418 1.00 87.50 191 ALA A CA 1
ATOM 1549 C C . ALA A 1 191 ? 10.713 -7.622 1.370 1.00 87.50 191 ALA A C 1
ATOM 1551 O O . ALA A 1 191 ? 10.049 -8.633 1.141 1.00 87.50 191 ALA A O 1
ATOM 1552 N N . TYR A 1 192 ? 10.515 -6.469 0.729 1.00 95.19 192 TYR A N 1
ATOM 1553 C CA . TYR A 1 192 ? 9.599 -6.343 -0.405 1.00 95.19 192 TYR A CA 1
ATOM 1554 C C . TYR A 1 192 ? 10.393 -6.290 -1.701 1.00 95.19 192 TYR A C 1
ATOM 1556 O O . TYR A 1 192 ? 11.399 -5.585 -1.797 1.00 95.19 192 TYR A O 1
ATOM 1564 N N . ILE A 1 193 ? 9.911 -7.010 -2.709 1.00 96.81 193 ILE A N 1
ATOM 1565 C CA . ILE A 1 193 ? 10.464 -6.916 -4.057 1.00 96.81 193 ILE A CA 1
ATOM 1566 C C . ILE A 1 193 ? 10.206 -5.512 -4.629 1.00 96.81 193 ILE A C 1
ATOM 1568 O O . ILE A 1 193 ? 9.110 -4.972 -4.448 1.00 96.81 193 ILE A O 1
ATOM 1572 N N . PRO A 1 194 ? 11.192 -4.895 -5.298 1.00 98.00 194 PRO A N 1
ATOM 1573 C CA . PRO A 1 194 ? 11.010 -3.577 -5.883 1.00 98.00 194 PRO A CA 1
ATOM 1574 C C . PRO A 1 194 ? 10.178 -3.671 -7.171 1.00 98.00 194 PRO A C 1
ATOM 1576 O O . PRO A 1 194 ? 10.122 -4.719 -7.822 1.00 98.00 194 PRO A O 1
ATOM 1579 N N . PHE A 1 195 ? 9.512 -2.580 -7.542 1.00 98.50 195 PHE A N 1
ATOM 1580 C CA . PHE A 1 195 ? 8.661 -2.544 -8.728 1.00 98.50 195 PHE A CA 1
ATOM 1581 C C . PHE A 1 195 ? 9.506 -2.423 -9.994 1.00 98.50 195 PHE A C 1
ATOM 1583 O O . PHE A 1 195 ? 10.510 -1.709 -10.023 1.00 98.50 195 PHE A O 1
ATOM 1590 N N . ARG A 1 196 ? 9.070 -3.123 -11.039 1.00 97.88 196 ARG A N 1
ATOM 1591 C CA . ARG A 1 196 ? 9.708 -3.162 -12.356 1.00 97.88 196 ARG A CA 1
ATOM 1592 C C . ARG A 1 196 ? 8.861 -2.454 -13.403 1.00 97.88 196 ARG A C 1
ATOM 1594 O O . ARG A 1 196 ? 7.682 -2.195 -13.180 1.00 97.88 196 ARG A O 1
ATOM 1601 N N . ASP A 1 197 ? 9.461 -2.198 -14.554 1.00 97.31 197 ASP A N 1
ATOM 1602 C CA . ASP A 1 197 ? 8.766 -1.677 -15.722 1.00 97.31 197 ASP A CA 1
ATOM 1603 C C . ASP A 1 197 ? 7.917 -2.740 -16.445 1.00 97.31 197 ASP A C 1
ATOM 1605 O O . ASP A 1 197 ? 8.033 -3.949 -16.212 1.00 97.31 197 ASP A O 1
ATOM 1609 N N . ALA A 1 198 ? 7.066 -2.251 -17.350 1.00 97.50 198 ALA A N 1
ATOM 1610 C CA . ALA A 1 198 ? 6.170 -3.044 -18.190 1.00 97.50 198 ALA A CA 1
ATOM 1611 C C . ALA A 1 198 ? 6.826 -3.547 -19.493 1.00 97.50 198 ALA A C 1
ATOM 1613 O O . ALA A 1 198 ? 6.142 -4.093 -20.360 1.00 97.50 198 ALA A O 1
ATOM 1614 N N . ALA A 1 199 ? 8.135 -3.340 -19.680 1.00 96.50 199 ALA A N 1
ATOM 1615 C CA . ALA A 1 199 ? 8.819 -3.773 -20.892 1.00 96.50 199 ALA A CA 1
ATOM 1616 C C . ALA A 1 199 ? 8.945 -5.300 -20.976 1.00 96.50 199 ALA A C 1
ATOM 1618 O O . ALA A 1 199 ? 8.979 -6.027 -19.976 1.00 96.50 199 ALA A O 1
ATOM 1619 N N . TYR A 1 200 ? 9.076 -5.784 -22.210 1.00 95.31 200 TYR A N 1
ATOM 1620 C CA . TYR A 1 200 ? 9.353 -7.185 -22.489 1.00 95.31 200 TYR A CA 1
ATOM 1621 C C . TYR A 1 200 ? 10.791 -7.552 -22.103 1.00 95.31 200 TYR A C 1
ATOM 1623 O O . TYR A 1 200 ? 11.741 -6.846 -22.434 1.00 95.31 200 TYR A O 1
ATOM 1631 N N . GLY A 1 201 ? 10.954 -8.711 -21.460 1.00 92.75 201 GLY A N 1
ATOM 1632 C CA . GLY A 1 201 ? 12.264 -9.275 -21.126 1.00 92.75 201 GLY A CA 1
ATOM 1633 C C . GLY A 1 201 ? 12.800 -8.870 -19.749 1.00 92.75 201 GLY A C 1
ATOM 1634 O O . GLY A 1 201 ? 12.059 -8.824 -18.759 1.00 92.75 201 GLY A O 1
ATOM 1635 N N . SER A 1 202 ? 14.118 -8.680 -19.664 1.00 93.19 202 SER A N 1
ATOM 1636 C CA . SER A 1 202 ? 14.830 -8.352 -18.426 1.00 93.19 202 SER A CA 1
ATOM 1637 C C . SER A 1 202 ? 14.609 -6.899 -18.015 1.00 93.19 202 SER A C 1
ATOM 1639 O O . SER A 1 202 ? 14.720 -5.996 -18.840 1.00 93.19 202 SER A O 1
ATOM 1641 N N . CYS A 1 203 ? 14.361 -6.675 -16.726 1.00 95.06 203 CYS A N 1
ATOM 1642 C CA . CYS A 1 203 ? 14.254 -5.334 -16.166 1.00 95.06 203 CYS A CA 1
ATOM 1643 C C . CYS A 1 203 ? 15.639 -4.818 -15.750 1.00 95.06 203 CYS A C 1
ATOM 1645 O O . CYS A 1 203 ? 16.361 -5.510 -15.031 1.00 95.06 203 CYS A O 1
ATOM 1647 N N . ASN A 1 204 ? 15.991 -3.608 -16.187 1.00 94.81 204 ASN A N 1
ATOM 1648 C CA . ASN A 1 204 ? 17.288 -2.982 -15.900 1.00 94.81 204 ASN A CA 1
ATOM 1649 C C . ASN A 1 204 ? 17.220 -1.921 -14.791 1.00 94.81 204 ASN A C 1
ATOM 1651 O O . ASN A 1 204 ? 18.256 -1.422 -14.356 1.00 94.81 204 ASN A O 1
ATOM 1655 N N . PHE A 1 205 ? 16.018 -1.543 -14.355 1.00 96.88 205 PHE A N 1
ATOM 1656 C CA . PHE A 1 205 ? 15.822 -0.496 -13.362 1.00 96.88 205 PHE A CA 1
ATOM 1657 C C . PHE A 1 205 ? 14.584 -0.780 -12.522 1.00 96.88 205 PHE A C 1
ATOM 1659 O O . PHE A 1 205 ? 13.511 -1.041 -13.059 1.00 96.88 205 PHE A O 1
ATOM 1666 N N . PHE A 1 206 ? 14.730 -0.678 -11.206 1.00 97.81 206 PHE A N 1
ATOM 1667 C CA . PHE A 1 206 ? 13.648 -0.926 -10.269 1.00 97.81 206 PHE A CA 1
ATOM 1668 C C . PHE A 1 206 ? 13.422 0.296 -9.390 1.00 97.81 206 PHE A C 1
ATOM 1670 O O . PHE A 1 206 ? 14.377 0.973 -9.011 1.00 97.81 206 PHE A O 1
ATOM 1677 N N . ILE A 1 207 ? 12.164 0.537 -9.027 1.00 98.12 207 ILE A N 1
ATOM 1678 C CA . ILE A 1 207 ? 11.797 1.549 -8.033 1.00 98.12 207 ILE A CA 1
ATOM 1679 C C . ILE A 1 207 ? 11.392 0.870 -6.728 1.00 98.12 207 ILE A C 1
ATOM 1681 O O . ILE A 1 207 ? 10.661 -0.124 -6.709 1.00 98.12 207 ILE A O 1
ATOM 1685 N N . THR A 1 208 ? 11.887 1.395 -5.617 1.00 97.94 208 THR A N 1
ATOM 1686 C CA . THR A 1 208 ? 11.614 0.869 -4.280 1.00 97.94 208 THR A CA 1
ATOM 1687 C C . THR A 1 208 ? 10.371 1.516 -3.670 1.00 97.94 208 THR A C 1
ATOM 1689 O O . THR A 1 208 ? 9.879 2.544 -4.135 1.00 97.94 208 THR A O 1
ATOM 1692 N N . LEU A 1 209 ? 9.881 0.951 -2.561 1.00 98.00 209 LEU A N 1
ATOM 1693 C CA . LEU A 1 209 ? 8.829 1.587 -1.761 1.00 98.00 209 LEU A CA 1
ATOM 1694 C C . LEU A 1 209 ? 9.221 2.999 -1.305 1.00 98.00 209 LEU A C 1
ATOM 1696 O O . LEU A 1 209 ? 8.378 3.893 -1.302 1.00 98.00 209 LEU A O 1
ATOM 1700 N N . LEU A 1 210 ? 10.491 3.203 -0.942 1.00 98.06 210 LEU A N 1
ATOM 1701 C CA . LEU A 1 210 ? 10.984 4.501 -0.492 1.00 98.06 210 LEU A CA 1
ATOM 1702 C C . LEU A 1 210 ? 10.897 5.547 -1.611 1.00 98.06 210 LEU A C 1
ATOM 1704 O O . LEU A 1 210 ? 10.405 6.650 -1.368 1.00 98.06 210 LEU A O 1
ATOM 1708 N N . ASP A 1 211 ? 11.288 5.185 -2.837 1.00 98.25 211 ASP A N 1
ATOM 1709 C CA . ASP A 1 211 ? 11.167 6.062 -4.012 1.00 98.25 211 ASP A CA 1
ATOM 1710 C C . ASP A 1 211 ? 9.709 6.480 -4.233 1.00 98.25 211 ASP A C 1
ATOM 1712 O O . ASP A 1 211 ? 9.403 7.660 -4.432 1.00 98.25 211 ASP A O 1
ATOM 1716 N N . CYS A 1 212 ? 8.784 5.524 -4.115 1.00 98.38 212 CYS A N 1
ATOM 1717 C CA . CYS A 1 212 ? 7.357 5.794 -4.215 1.00 98.38 212 CYS A CA 1
ATOM 1718 C C . CYS A 1 212 ? 6.855 6.731 -3.102 1.00 98.38 212 CYS A C 1
ATOM 1720 O O . CYS A 1 212 ? 6.047 7.621 -3.366 1.00 98.38 212 CYS A O 1
ATOM 1722 N N . PHE A 1 213 ? 7.321 6.576 -1.860 1.00 98.44 213 PHE A N 1
ATOM 1723 C CA . PHE A 1 213 ? 6.904 7.444 -0.752 1.00 98.44 213 PHE A CA 1
ATOM 1724 C C . PHE A 1 213 ? 7.421 8.874 -0.905 1.00 98.44 213 PHE A C 1
ATOM 1726 O O . PHE A 1 213 ? 6.684 9.818 -0.610 1.00 98.44 213 PHE A O 1
ATOM 1733 N N . TYR A 1 214 ? 8.637 9.054 -1.424 1.00 98.38 214 TYR A N 1
ATOM 1734 C CA . TYR A 1 214 ? 9.127 10.376 -1.807 1.00 98.38 214 TYR A CA 1
ATOM 1735 C C . TYR A 1 214 ? 8.275 11.002 -2.910 1.00 98.38 214 TYR A C 1
ATOM 1737 O O . TYR A 1 214 ? 7.935 12.180 -2.812 1.00 98.38 214 TYR A O 1
ATOM 1745 N N . ALA A 1 215 ? 7.898 10.223 -3.928 1.00 97.62 215 ALA A N 1
ATOM 1746 C CA . ALA A 1 215 ? 7.050 10.703 -5.016 1.00 97.62 215 ALA A CA 1
ATOM 1747 C C . ALA A 1 215 ? 5.660 11.150 -4.533 1.00 97.62 215 ALA A C 1
ATOM 1749 O O . ALA A 1 215 ? 5.116 12.110 -5.059 1.00 97.62 215 ALA A O 1
ATOM 1750 N N . VAL A 1 216 ? 5.102 10.491 -3.512 1.00 96.62 216 VAL A N 1
ATOM 1751 C CA . VAL A 1 216 ? 3.806 10.862 -2.910 1.00 96.62 216 VAL A CA 1
ATOM 1752 C C . VAL A 1 216 ? 3.904 12.101 -2.016 1.00 96.62 216 VAL A C 1
ATOM 1754 O O . VAL A 1 216 ? 2.908 12.796 -1.825 1.00 96.62 216 VAL A O 1
ATOM 1757 N N . LYS A 1 217 ? 5.073 12.361 -1.417 1.00 96.19 217 LYS A N 1
ATOM 1758 C CA . LYS A 1 217 ? 5.267 13.477 -0.480 1.00 96.19 217 LYS A CA 1
ATOM 1759 C C . LYS A 1 217 ? 5.577 14.809 -1.167 1.00 96.19 217 LYS A C 1
ATOM 1761 O O . LYS A 1 217 ? 5.246 15.845 -0.588 1.00 96.19 217 LYS A O 1
ATOM 1766 N N . LYS A 1 218 ? 6.285 14.765 -2.299 1.00 84.62 218 LYS A N 1
ATOM 1767 C CA . LYS A 1 218 ? 6.670 15.942 -3.090 1.00 84.62 218 LYS A CA 1
ATOM 1768 C C . LYS A 1 218 ? 5.456 16.637 -3.694 1.00 84.62 218 LYS A C 1
ATOM 1770 O O . LYS A 1 218 ? 5.510 17.884 -3.740 1.00 84.62 218 LYS A O 1
#

pLDDT: mean 74.85, std 27.03, range [26.86, 98.69]